Protein AF-A6IZP6-F1 (afdb_monomer_lite)

Foldseek 3Di:
DAADQDDADWDWDDDDFKIWIDGPPLVRRADPVGPVVVLQVVCCVPPVDDLVVVPDPVLSVQSVVCSVVVCVCSRGDMDGAAFAEDDDPPDPFGWGWKWKQDPSNGTWIWTWYDDPQKIWTATCCDGQWAHHLDTFKMFRNVAWQDQDAPVCQQALVSVVVSQVVSVVVVVVVVVVVPDDDPDDDDDDDDDDDDDDDDDDDDDDDDDDPPPPPPPPFFHFDDHHPQQDEPDPPDDRTFRTKTKMWGWGGPGNNHPIDTAIWMWTHRDNFKIKIQGSVVSYIMIIGHDPDDDPPRHAPDNVSNVVSSVVRNVVSD

pLDDT: mean 87.9, std 20.25, range [27.53, 98.88]

Sequence (314 aa):
MYGPKGPTMAYPIVKRDEFSTKCNQTDHHRMSGGRQEEFRTWLREEWGRTLEDIFHEHMQELILMKFIYTSQYDNCLTYRRIYLPPSHPDDLIKPGLFKGTYGSHGLEIVMLSFHGSRARGTKITGDPNIPAGQQTVEIDLQRRIQLPDVENLRNFNELSRIVLEVREQVRQEQEAGEGPAPHREPAVKDPEGPPAKASKEAGPGAEAAEQSSTSGQGQPFVLPAGVSSRNEDYPRTCRLCFYGTGLIAGHGFTSPERTPGVFVLFDEDRFGFLWLELKSFSLYSRVQATFQNADAPSPQAFDEMLRNIQSLTS

InterPro domains:
  IPR045048 F-box only protein 31/39 [PTHR10706] (3-313)

Organism: Rattus norvegicus (NCBI:txid10116)

Structure (mmCIF, N/CA/C/O backbone):
data_AF-A6IZP6-F1
#
_entry.id   AF-A6IZP6-F1
#
loop_
_atom_site.group_PDB
_atom_site.id
_atom_site.type_symbol
_atom_site.label_atom_id
_atom_site.label_alt_id
_atom_site.label_comp_id
_atom_site.label_asym_id
_atom_site.label_entity_id
_atom_site.label_seq_id
_atom_site.pdbx_PDB_ins_code
_atom_site.Cartn_x
_atom_site.Cartn_y
_atom_site.Cartn_z
_atom_site.occupancy
_atom_site.B_iso_or_equiv
_atom_site.auth_seq_id
_atom_site.auth_comp_id
_atom_site.auth_asym_id
_atom_site.auth_atom_id
_atom_site.pdbx_PDB_model_num
ATOM 1 N N . MET A 1 1 ? 15.786 -9.509 -21.932 1.00 88.75 1 MET A N 1
ATOM 2 C CA . MET A 1 1 ? 14.421 -10.042 -21.707 1.00 88.75 1 MET A CA 1
ATOM 3 C C . MET A 1 1 ? 13.358 -8.955 -21.731 1.00 88.75 1 MET A C 1
ATOM 5 O O . MET A 1 1 ? 12.210 -9.292 -21.963 1.00 88.75 1 MET A O 1
ATOM 9 N N . TYR A 1 2 ? 13.702 -7.689 -21.474 1.00 90.62 2 TYR A N 1
ATOM 10 C CA . TYR A 1 2 ? 12.757 -6.583 -21.603 1.00 90.62 2 TYR A CA 1
ATOM 11 C C . TYR A 1 2 ? 12.471 -6.267 -23.081 1.00 90.62 2 TYR A C 1
ATOM 13 O O . TYR A 1 2 ? 13.390 -6.311 -23.901 1.00 90.62 2 TYR A O 1
ATOM 21 N N . GLY A 1 3 ? 11.218 -5.936 -23.399 1.00 89.31 3 GLY A N 1
ATOM 22 C CA . GLY A 1 3 ? 10.769 -5.628 -24.758 1.00 89.31 3 GLY A CA 1
ATOM 23 C C . GLY A 1 3 ? 10.352 -6.845 -25.601 1.00 89.31 3 GLY A C 1
ATOM 24 O O . GLY A 1 3 ? 10.588 -7.992 -25.221 1.00 89.31 3 GLY A O 1
ATOM 25 N N . PRO A 1 4 ? 9.735 -6.608 -26.773 1.00 91.19 4 PRO A N 1
ATOM 26 C CA . PRO A 1 4 ? 9.119 -7.662 -27.586 1.00 91.19 4 PRO A CA 1
ATOM 27 C C . PRO A 1 4 ? 10.104 -8.445 -28.470 1.00 91.19 4 PRO A C 1
ATOM 29 O O . PRO A 1 4 ? 9.735 -9.465 -29.044 1.00 91.19 4 PRO A O 1
ATOM 32 N N . LYS A 1 5 ? 11.352 -7.983 -28.620 1.00 93.31 5 LYS A N 1
ATOM 33 C CA . LYS A 1 5 ? 12.330 -8.523 -29.588 1.00 93.31 5 LYS A CA 1
ATOM 34 C C . LYS A 1 5 ? 13.281 -9.569 -28.988 1.00 93.31 5 LYS A C 1
ATOM 36 O O . LYS A 1 5 ? 14.403 -9.738 -29.462 1.00 93.31 5 LYS A O 1
ATOM 41 N N . GLY A 1 6 ? 12.839 -10.273 -27.948 1.00 89.69 6 GLY A N 1
ATOM 42 C CA . GLY A 1 6 ? 13.576 -11.385 -27.348 1.00 89.69 6 GLY A CA 1
ATOM 43 C C . GLY A 1 6 ? 14.781 -10.984 -26.476 1.00 89.69 6 GLY A C 1
ATOM 44 O O . GLY A 1 6 ? 14.911 -9.832 -26.055 1.00 89.69 6 GLY A O 1
ATOM 45 N N . PRO A 1 7 ? 15.647 -11.950 -26.118 1.00 90.81 7 PRO A N 1
ATOM 46 C CA . PRO A 1 7 ? 16.800 -11.720 -25.246 1.00 90.81 7 PRO A CA 1
ATOM 47 C C . PRO A 1 7 ? 17.864 -10.799 -25.870 1.00 90.81 7 PRO A C 1
ATOM 49 O O . PRO A 1 7 ? 18.133 -10.873 -27.064 1.00 90.81 7 PRO A O 1
ATOM 52 N N . THR A 1 8 ? 18.517 -9.986 -25.034 1.00 85.81 8 THR A N 1
ATOM 53 C CA . THR A 1 8 ? 19.610 -9.067 -25.404 1.00 85.81 8 THR A CA 1
ATOM 54 C C . THR A 1 8 ? 20.720 -9.093 -24.363 1.00 85.81 8 THR A C 1
ATOM 56 O O . THR A 1 8 ? 20.511 -9.545 -23.232 1.00 85.81 8 THR A O 1
ATOM 59 N N . MET A 1 9 ? 21.902 -8.599 -24.739 1.00 81.81 9 MET A N 1
ATOM 60 C CA . MET A 1 9 ? 23.040 -8.497 -23.828 1.00 81.81 9 MET A CA 1
ATOM 61 C C . MET A 1 9 ? 22.775 -7.459 -22.731 1.00 81.81 9 MET A C 1
ATOM 63 O O . MET A 1 9 ? 22.414 -6.314 -23.011 1.00 81.81 9 MET A O 1
ATOM 67 N N . ALA A 1 10 ? 23.013 -7.852 -21.480 1.00 80.94 10 ALA A N 1
ATOM 68 C CA . ALA A 1 10 ? 22.905 -6.983 -20.316 1.00 80.94 10 ALA A CA 1
ATOM 69 C C . ALA A 1 10 ? 24.102 -7.173 -19.379 1.00 80.94 10 ALA A C 1
ATOM 71 O O . ALA A 1 10 ? 24.667 -8.263 -19.290 1.00 80.94 10 ALA A O 1
ATOM 72 N N . TYR A 1 11 ? 24.469 -6.108 -18.667 1.00 81.00 11 TYR A N 1
ATOM 73 C CA . TYR A 1 11 ? 25.616 -6.099 -17.758 1.00 81.00 11 TYR A CA 1
ATOM 74 C C . TYR A 1 11 ? 25.147 -5.850 -16.322 1.00 81.00 11 TYR A C 1
ATOM 76 O O . TYR A 1 11 ? 24.539 -4.803 -16.071 1.00 81.00 11 TYR A O 1
ATOM 84 N N . PRO A 1 12 ? 25.410 -6.776 -15.382 1.00 84.62 12 PRO A N 1
ATOM 85 C CA . PRO A 1 12 ? 25.158 -6.539 -13.973 1.00 84.62 12 PRO A CA 1
ATOM 86 C C . PRO A 1 12 ? 26.354 -5.844 -13.307 1.00 84.62 12 PRO A C 1
ATOM 88 O O . PRO A 1 12 ? 27.506 -6.212 -13.532 1.00 84.62 12 PRO A O 1
ATOM 91 N N . ILE A 1 13 ? 26.079 -4.874 -12.437 1.00 85.00 13 ILE A N 1
ATOM 92 C CA . ILE A 1 13 ? 27.057 -4.323 -11.486 1.00 85.00 13 ILE A CA 1
ATOM 93 C C . ILE A 1 13 ? 26.583 -4.727 -10.095 1.00 85.00 13 ILE A C 1
ATOM 95 O O . ILE A 1 13 ? 25.473 -4.368 -9.719 1.00 85.00 13 ILE A O 1
ATOM 99 N N . VAL A 1 14 ? 27.385 -5.487 -9.346 1.00 88.56 14 VAL A N 1
ATOM 100 C CA . VAL A 1 14 ? 26.941 -6.135 -8.100 1.00 88.56 14 VAL A CA 1
ATOM 101 C C . VAL A 1 14 ? 27.694 -5.591 -6.888 1.00 88.56 14 VAL A C 1
ATOM 103 O O . VAL A 1 14 ? 28.922 -5.525 -6.879 1.00 88.56 14 VAL A O 1
ATOM 106 N N . LYS A 1 15 ? 26.939 -5.245 -5.846 1.00 88.88 15 LYS A N 1
ATOM 107 C CA . LYS A 1 15 ? 27.383 -4.983 -4.472 1.00 88.88 15 LYS A CA 1
ATOM 108 C C . LYS A 1 15 ? 26.618 -5.923 -3.526 1.00 88.88 15 LYS A C 1
ATOM 110 O O . LYS A 1 15 ? 25.743 -6.670 -3.956 1.00 88.88 15 LYS A O 1
ATOM 115 N N . ARG A 1 16 ? 26.933 -5.901 -2.225 1.00 86.69 16 ARG A N 1
ATOM 116 C CA . ARG A 1 16 ? 26.330 -6.814 -1.231 1.00 86.69 16 ARG A CA 1
ATOM 117 C C . ARG A 1 16 ? 24.794 -6.756 -1.205 1.00 86.69 16 ARG A C 1
ATOM 119 O O . ARG A 1 16 ? 24.147 -7.795 -1.309 1.00 86.69 16 ARG A O 1
ATOM 126 N N . ASP A 1 17 ? 24.229 -5.557 -1.096 1.00 91.81 17 ASP A N 1
ATOM 127 C CA . ASP A 1 17 ? 22.782 -5.329 -0.926 1.00 91.81 17 ASP A CA 1
ATOM 128 C C . ASP A 1 17 ? 22.181 -4.467 -2.046 1.00 91.81 17 ASP A C 1
ATOM 130 O O . ASP A 1 17 ? 21.091 -3.912 -1.919 1.00 91.81 17 ASP A O 1
ATOM 134 N N . GLU A 1 18 ? 22.904 -4.348 -3.157 1.00 95.62 18 GLU A N 1
ATOM 135 C CA . GLU A 1 18 ? 22.529 -3.535 -4.307 1.00 95.62 18 GLU A CA 1
ATOM 136 C C . GLU A 1 18 ? 23.089 -4.168 -5.579 1.00 95.62 18 GLU A C 1
ATOM 138 O O . GLU A 1 18 ? 24.239 -4.605 -5.601 1.00 95.62 18 GLU A O 1
ATOM 143 N N . PHE A 1 19 ? 22.309 -4.186 -6.653 1.00 95.50 19 PHE A N 1
ATOM 144 C CA . PHE A 1 19 ? 22.843 -4.469 -7.980 1.00 95.50 19 PHE A CA 1
ATOM 145 C C . PHE A 1 19 ? 22.151 -3.615 -9.035 1.00 95.50 19 PHE A C 1
ATOM 147 O O . PHE A 1 19 ? 20.988 -3.253 -8.883 1.00 95.50 19 PHE A O 1
ATOM 154 N N . SER A 1 20 ? 22.853 -3.311 -10.120 1.00 94.69 20 SER A N 1
ATOM 155 C CA . SER A 1 20 ? 22.302 -2.562 -11.247 1.00 94.69 20 SER A CA 1
ATOM 156 C C . SER A 1 20 ? 22.309 -3.398 -12.513 1.00 94.69 20 SER A C 1
ATOM 158 O O . SER A 1 20 ? 23.172 -4.252 -12.703 1.00 94.69 20 SER A O 1
ATOM 160 N N . THR A 1 21 ? 21.362 -3.118 -13.396 1.00 94.00 21 THR A N 1
ATOM 161 C CA . THR A 1 21 ? 21.246 -3.698 -14.733 1.00 94.00 21 THR A CA 1
ATOM 162 C C . THR A 1 21 ? 21.410 -2.599 -15.770 1.00 94.00 21 THR A C 1
ATOM 164 O O . THR A 1 21 ? 20.974 -1.469 -15.556 1.00 94.00 21 THR A O 1
ATOM 167 N N . LYS A 1 22 ? 22.053 -2.919 -16.893 1.00 92.56 22 LYS A N 1
ATOM 168 C CA . LYS A 1 22 ? 22.164 -2.020 -18.044 1.00 92.56 22 LYS A CA 1
ATOM 169 C C . LYS A 1 22 ? 21.965 -2.796 -19.339 1.00 92.56 22 LYS A C 1
ATOM 171 O O . LYS A 1 22 ? 22.635 -3.810 -19.545 1.00 92.56 22 LYS A O 1
ATOM 176 N N . CYS A 1 23 ? 21.083 -2.299 -20.202 1.00 90.81 23 CYS A N 1
ATOM 177 C CA . CYS A 1 23 ? 20.900 -2.779 -21.569 1.00 90.81 23 CYS A CA 1
ATOM 178 C C . CYS A 1 23 ? 21.553 -1.789 -22.540 1.00 90.81 23 CYS A C 1
ATOM 180 O O . CYS A 1 23 ? 21.274 -0.595 -22.482 1.00 90.81 23 CYS A O 1
ATOM 182 N N . ASN A 1 24 ? 22.410 -2.279 -23.437 1.00 87.56 24 ASN A N 1
ATOM 183 C CA . ASN A 1 24 ? 23.043 -1.443 -24.468 1.00 87.56 24 ASN A CA 1
ATOM 184 C C . ASN A 1 24 ? 22.346 -1.559 -25.840 1.00 87.56 24 ASN A C 1
ATOM 186 O O . ASN A 1 24 ? 22.803 -0.955 -26.803 1.00 87.56 24 ASN A O 1
ATOM 190 N N . GLN A 1 25 ? 21.268 -2.345 -25.933 1.00 91.88 25 GLN A N 1
ATOM 191 C CA . GLN A 1 25 ? 20.503 -2.622 -27.158 1.00 91.88 25 GLN A CA 1
ATOM 192 C C . GLN A 1 25 ? 19.032 -2.240 -26.945 1.00 91.88 25 GLN A C 1
ATOM 194 O O . GLN A 1 25 ? 18.131 -3.079 -26.959 1.00 91.88 25 GLN A O 1
ATOM 199 N N . THR A 1 26 ? 18.785 -0.966 -26.642 1.00 92.12 26 THR A N 1
ATOM 200 C CA . THR A 1 26 ? 17.450 -0.455 -26.284 1.00 92.12 26 THR A CA 1
ATOM 201 C C . THR A 1 26 ? 16.483 -0.376 -27.467 1.00 92.12 26 THR A C 1
ATOM 203 O O . THR A 1 26 ? 15.268 -0.271 -27.293 1.00 92.12 26 THR A O 1
ATOM 206 N N . ASP A 1 27 ? 16.989 -0.514 -28.690 1.00 92.75 27 ASP A N 1
ATOM 207 C CA . ASP A 1 27 ? 16.202 -0.718 -29.903 1.00 92.75 27 ASP A CA 1
ATOM 208 C C . ASP A 1 27 ? 15.334 -1.988 -29.825 1.00 92.75 27 ASP A C 1
ATOM 210 O O . ASP A 1 27 ? 14.240 -2.031 -30.406 1.00 92.75 27 ASP A O 1
ATOM 214 N N . HIS A 1 28 ? 15.752 -2.986 -29.035 1.00 93.62 28 HIS A N 1
ATOM 215 C CA . HIS A 1 28 ? 14.951 -4.177 -28.746 1.00 93.62 28 HIS A CA 1
ATOM 216 C C . HIS A 1 28 ? 13.714 -3.892 -27.886 1.00 93.62 28 HIS A C 1
ATOM 218 O O . HIS A 1 28 ? 12.758 -4.668 -27.906 1.00 93.62 28 HIS A O 1
ATOM 224 N N . HIS A 1 29 ? 13.708 -2.777 -27.156 1.00 94.38 29 HIS A N 1
ATOM 225 C CA . HIS A 1 29 ? 12.584 -2.380 -26.313 1.00 94.38 29 HIS A CA 1
ATOM 226 C C . HIS A 1 29 ? 11.474 -1.695 -27.121 1.00 94.38 29 HIS A C 1
ATOM 228 O O . HIS A 1 29 ? 10.332 -1.630 -26.677 1.00 94.38 29 HIS A O 1
ATOM 234 N N . ARG A 1 30 ? 11.806 -1.191 -28.316 1.00 95.94 30 ARG A N 1
ATOM 235 C CA . ARG A 1 30 ? 10.902 -0.394 -29.149 1.00 95.94 30 ARG A CA 1
ATOM 236 C C . ARG A 1 30 ? 9.924 -1.263 -29.934 1.00 95.94 30 ARG A C 1
ATOM 238 O O . ARG A 1 30 ? 10.321 -2.273 -30.526 1.00 95.94 30 ARG A O 1
ATOM 245 N N . MET A 1 31 ? 8.677 -0.806 -30.016 1.00 96.12 31 MET A N 1
ATOM 246 C CA . MET A 1 31 ? 7.628 -1.405 -30.852 1.00 96.12 31 MET A CA 1
ATOM 247 C C . MET A 1 31 ? 7.522 -0.700 -32.212 1.00 96.12 31 MET A C 1
ATOM 249 O O . MET A 1 31 ? 7.926 0.455 -32.357 1.00 96.12 31 MET A O 1
ATOM 253 N N . SER A 1 32 ? 6.990 -1.385 -33.229 1.00 95.56 32 SER A N 1
ATOM 254 C CA . SER A 1 32 ? 6.895 -0.849 -34.598 1.00 95.56 32 SER A CA 1
ATOM 255 C C . SER A 1 32 ? 5.948 0.347 -34.724 1.00 95.56 32 SER A C 1
ATOM 257 O O . SER A 1 32 ? 6.211 1.252 -35.508 1.00 95.56 32 SER A O 1
ATOM 259 N N . GLY A 1 33 ? 4.882 0.392 -33.926 1.00 95.75 33 GLY A N 1
ATOM 260 C CA . GLY A 1 33 ? 3.963 1.523 -33.783 1.00 95.75 33 GLY A CA 1
ATOM 261 C C . GLY A 1 33 ? 4.472 2.609 -32.828 1.00 95.75 33 GLY A C 1
ATOM 262 O O . GLY A 1 33 ? 3.717 3.503 -32.439 1.00 95.75 33 GLY A O 1
ATOM 263 N N . GLY A 1 34 ? 5.746 2.535 -32.433 1.00 95.94 34 GLY A N 1
ATOM 264 C CA . GLY A 1 34 ? 6.423 3.517 -31.597 1.00 95.94 34 GLY A CA 1
ATOM 265 C C . GLY A 1 34 ? 5.832 3.648 -30.192 1.00 95.94 34 GLY A C 1
ATOM 266 O O . GLY A 1 34 ? 5.147 2.764 -29.677 1.00 95.94 34 GLY A O 1
ATOM 267 N N . ARG A 1 35 ? 6.075 4.806 -29.567 1.00 95.62 35 ARG A N 1
ATOM 268 C CA . ARG A 1 35 ? 5.704 5.084 -28.167 1.00 95.62 35 ARG A CA 1
ATOM 269 C C . ARG A 1 35 ? 4.208 4.959 -27.876 1.00 95.62 35 ARG A C 1
ATOM 271 O O . ARG A 1 35 ? 3.840 4.639 -26.751 1.00 95.62 35 ARG A O 1
ATOM 278 N N . GLN A 1 36 ? 3.349 5.205 -28.865 1.00 96.25 36 GLN A N 1
ATOM 279 C CA . GLN A 1 36 ? 1.906 5.048 -28.689 1.00 96.25 36 GLN A CA 1
ATOM 280 C C . GLN A 1 36 ? 1.506 3.576 -28.549 1.00 96.25 36 GLN A C 1
ATOM 282 O O . GLN A 1 36 ? 0.648 3.251 -27.733 1.00 96.25 36 GLN A O 1
ATOM 287 N N . GLU A 1 37 ? 2.111 2.682 -29.334 1.00 96.75 37 GLU A N 1
ATOM 288 C CA . GLU A 1 37 ? 1.879 1.241 -29.204 1.00 96.75 37 GLU A CA 1
ATOM 289 C C . GLU A 1 37 ? 2.455 0.702 -27.890 1.00 96.75 37 GLU A C 1
ATOM 291 O O . GLU A 1 37 ? 1.780 -0.066 -27.203 1.00 96.75 37 GLU A O 1
ATOM 296 N N . GLU A 1 38 ? 3.642 1.174 -27.491 1.00 97.06 38 GLU A N 1
ATOM 297 C CA . GLU A 1 38 ? 4.245 0.853 -26.190 1.00 97.06 38 GLU A CA 1
ATOM 298 C C . GLU A 1 38 ? 3.310 1.234 -25.033 1.00 97.06 38 GLU A C 1
ATOM 300 O O . GLU A 1 38 ? 3.053 0.414 -24.154 1.00 97.06 38 GLU A O 1
ATOM 305 N N . PHE A 1 39 ? 2.740 2.445 -25.062 1.00 97.06 39 PHE A N 1
ATOM 306 C CA . PHE A 1 39 ? 1.792 2.895 -24.043 1.00 97.06 39 PHE A CA 1
ATOM 307 C C . PHE A 1 39 ? 0.525 2.037 -24.003 1.00 97.06 39 PHE A C 1
ATOM 309 O O . PHE A 1 39 ? 0.126 1.593 -22.932 1.00 97.06 39 PHE A O 1
ATOM 316 N N . ARG A 1 40 ? -0.104 1.766 -25.156 1.00 96.31 40 ARG A N 1
ATOM 317 C CA . ARG A 1 40 ? -1.330 0.948 -25.213 1.00 96.31 40 ARG A CA 1
ATOM 318 C C . ARG A 1 40 ? -1.092 -0.483 -24.731 1.00 96.31 40 ARG A C 1
ATOM 320 O O . ARG A 1 40 ? -1.973 -1.064 -24.102 1.00 96.31 40 ARG A O 1
ATOM 327 N N . THR A 1 41 ? 0.076 -1.047 -25.031 1.00 96.00 41 THR A N 1
ATOM 328 C CA . THR A 1 41 ? 0.463 -2.392 -24.585 1.00 96.00 41 THR A CA 1
ATOM 329 C C . THR A 1 41 ? 0.668 -2.416 -23.074 1.00 96.00 41 THR A C 1
ATOM 331 O O . THR A 1 41 ? 0.015 -3.200 -22.392 1.00 96.00 41 THR A O 1
ATOM 334 N N . TRP A 1 42 ? 1.467 -1.485 -22.545 1.00 96.31 42 TRP A N 1
ATOM 335 C CA . TRP A 1 42 ? 1.682 -1.328 -21.105 1.00 96.31 42 TRP A CA 1
ATOM 336 C C . TRP A 1 42 ? 0.369 -1.087 -20.343 1.00 96.31 42 TRP A C 1
ATOM 338 O O . TRP A 1 42 ? 0.121 -1.710 -19.316 1.00 96.31 42 TRP A O 1
ATOM 348 N N . LEU A 1 43 ? -0.521 -0.239 -20.871 1.00 95.38 43 LEU A N 1
ATOM 349 C CA . LEU A 1 43 ? -1.815 0.053 -20.251 1.00 95.38 43 LEU A CA 1
ATOM 350 C C . LEU A 1 43 ? -2.701 -1.198 -20.175 1.00 95.38 43 LEU A C 1
ATOM 352 O O . LEU A 1 43 ? -3.365 -1.431 -19.167 1.00 95.38 43 LEU A O 1
ATOM 356 N N . ARG A 1 44 ? -2.686 -2.035 -21.217 1.00 94.12 44 ARG A N 1
ATOM 357 C CA . ARG A 1 44 ? -3.412 -3.308 -21.222 1.00 94.12 44 ARG A CA 1
ATOM 358 C C . ARG A 1 44 ? -2.869 -4.272 -20.168 1.00 94.12 44 ARG A C 1
ATOM 360 O O . ARG A 1 44 ? -3.668 -4.934 -19.516 1.00 94.12 44 ARG A O 1
ATOM 367 N N . GLU A 1 45 ? -1.553 -4.354 -20.013 1.00 91.62 45 GLU A N 1
ATOM 368 C CA . GLU A 1 45 ? -0.906 -5.235 -19.033 1.00 91.62 45 GLU A CA 1
ATOM 369 C C . GLU A 1 45 ? -1.176 -4.786 -17.591 1.00 91.62 45 GLU A C 1
ATOM 371 O O . GLU A 1 45 ? -1.558 -5.602 -16.756 1.00 91.62 45 GLU A O 1
ATOM 376 N N . GLU A 1 46 ? -1.044 -3.488 -17.311 1.00 91.88 46 GLU A N 1
ATOM 377 C CA . GLU A 1 46 ? -1.173 -2.943 -15.955 1.00 91.88 46 GLU A CA 1
ATOM 378 C C . GLU A 1 46 ? -2.631 -2.737 -15.517 1.00 91.88 46 GLU A C 1
ATOM 380 O O . GLU A 1 46 ? -2.949 -2.877 -14.335 1.00 91.88 46 GLU A O 1
ATOM 385 N N . TRP A 1 47 ? -3.528 -2.390 -16.448 1.00 90.56 47 TRP A N 1
ATOM 386 C CA . TRP A 1 47 ? -4.899 -1.965 -16.129 1.00 90.56 47 TRP A CA 1
ATOM 387 C C . TRP A 1 47 ? -6.000 -2.785 -16.801 1.00 90.56 47 TRP A C 1
ATOM 389 O O . TRP A 1 47 ? -7.152 -2.713 -16.362 1.00 90.56 47 TRP A O 1
ATOM 399 N N . GLY A 1 48 ? -5.690 -3.533 -17.864 1.00 91.88 48 GLY A N 1
ATOM 400 C CA . GLY A 1 48 ? -6.679 -4.314 -18.615 1.00 91.88 48 GLY A CA 1
ATOM 401 C C . GLY A 1 48 ? -7.781 -3.481 -19.283 1.00 91.88 48 GLY A C 1
ATOM 402 O O . GLY A 1 48 ? -8.821 -4.032 -19.633 1.00 91.88 48 GLY A O 1
ATOM 403 N N . ARG A 1 49 ? -7.585 -2.164 -19.430 1.00 90.38 49 ARG A N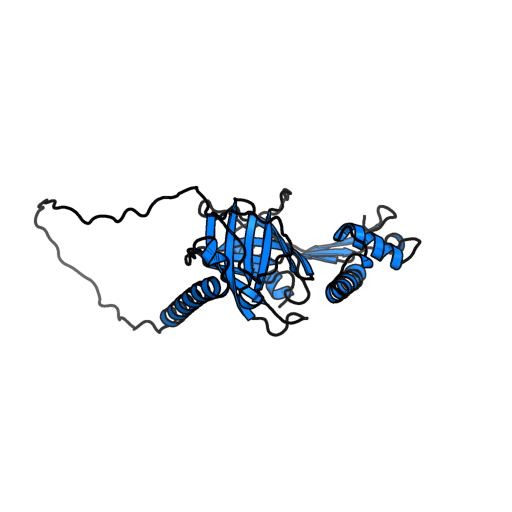 1
ATOM 404 C CA . ARG A 1 49 ? -8.564 -1.189 -19.946 1.00 90.38 49 ARG A CA 1
ATOM 405 C C . ARG A 1 49 ? -7.912 -0.228 -20.932 1.00 90.38 49 ARG A C 1
ATOM 407 O O . ARG A 1 49 ? -6.689 -0.082 -20.918 1.00 90.38 49 ARG A O 1
ATOM 414 N N . THR A 1 50 ? -8.704 0.428 -21.780 1.00 91.62 50 THR A N 1
ATOM 415 C CA . THR A 1 50 ? -8.196 1.569 -22.557 1.00 91.62 50 THR A CA 1
ATOM 416 C C . THR A 1 50 ? -8.187 2.837 -21.701 1.00 91.62 50 THR A C 1
ATOM 418 O O . THR A 1 50 ? -8.721 2.846 -20.593 1.00 91.62 50 THR A O 1
ATOM 421 N N . LEU A 1 51 ? -7.548 3.909 -22.180 1.00 89.31 51 LEU A N 1
ATOM 422 C CA . LEU A 1 51 ? -7.488 5.163 -21.423 1.00 89.31 51 LEU A CA 1
ATOM 423 C C . LEU A 1 51 ? -8.869 5.834 -21.374 1.00 89.31 51 LEU A C 1
ATOM 425 O O . LEU A 1 51 ? -9.234 6.423 -20.363 1.00 89.31 51 LEU A O 1
ATOM 429 N N . GLU A 1 52 ? -9.648 5.682 -22.444 1.00 89.19 52 GLU A N 1
ATOM 430 C CA . GLU A 1 52 ? -11.008 6.202 -22.586 1.00 89.19 52 GLU A CA 1
ATOM 431 C C . GLU A 1 52 ? -11.993 5.534 -21.611 1.00 89.19 52 GLU A C 1
ATOM 433 O O . GLU A 1 52 ? -12.914 6.188 -21.128 1.00 89.19 52 GLU A O 1
ATOM 438 N N . ASP A 1 53 ? -11.764 4.263 -21.259 1.00 90.19 53 ASP A N 1
ATOM 439 C CA . ASP A 1 53 ? -12.565 3.521 -20.271 1.00 90.19 53 ASP A CA 1
ATOM 440 C C . ASP A 1 53 ? -12.294 3.967 -18.817 1.00 90.19 53 ASP A C 1
ATOM 442 O O . ASP A 1 53 ? -12.976 3.544 -17.874 1.00 90.19 53 ASP A O 1
ATOM 446 N N . ILE A 1 54 ? -11.268 4.794 -18.593 1.00 87.75 54 ILE A N 1
ATOM 447 C CA . ILE A 1 54 ? -10.884 5.295 -17.272 1.00 87.75 54 ILE A CA 1
ATOM 448 C C . ILE A 1 54 ? -11.565 6.645 -17.053 1.00 87.75 54 ILE A C 1
ATOM 450 O O . ILE A 1 54 ? -11.051 7.690 -17.430 1.00 87.75 54 ILE A O 1
ATOM 454 N N . PHE A 1 55 ? -12.725 6.630 -16.398 1.00 80.62 55 PHE A N 1
ATOM 455 C CA . PHE A 1 55 ? -13.612 7.796 -16.263 1.00 80.62 55 PHE A CA 1
ATOM 456 C C . PHE A 1 55 ? -13.019 9.045 -15.584 1.00 80.62 55 PHE A C 1
ATOM 458 O O . PHE A 1 55 ? -13.576 10.130 -15.729 1.00 80.62 55 PHE A O 1
ATOM 465 N N . HIS A 1 56 ? -11.938 8.924 -14.809 1.00 86.75 56 HIS A N 1
ATOM 466 C CA . HIS A 1 56 ? -11.373 10.051 -14.061 1.00 86.75 56 HIS A CA 1
ATOM 467 C C . HIS A 1 56 ? -10.129 10.615 -14.750 1.00 86.75 56 HIS A C 1
ATOM 469 O O . HIS A 1 56 ? -9.091 9.957 -14.765 1.00 86.75 56 HIS A O 1
ATOM 475 N N . GLU A 1 57 ? -10.201 11.860 -15.223 1.00 90.38 57 GLU A N 1
ATOM 476 C CA . GLU A 1 57 ? -9.091 12.560 -15.893 1.00 90.38 57 GLU A CA 1
ATOM 477 C C . GLU A 1 57 ? -7.809 12.567 -15.050 1.00 90.38 57 GLU A C 1
ATOM 479 O O . GLU A 1 57 ? -6.759 12.139 -15.516 1.00 90.38 57 GLU A O 1
ATOM 484 N N . HIS A 1 58 ? -7.910 12.894 -13.759 1.00 90.75 58 HIS A N 1
ATOM 485 C CA . HIS A 1 58 ? -6.758 12.863 -12.854 1.00 90.75 58 HIS A CA 1
ATOM 486 C C . HIS A 1 58 ? -6.069 11.482 -12.788 1.00 90.75 58 HIS A C 1
ATOM 488 O O . HIS A 1 58 ? -4.850 11.374 -12.678 1.00 90.75 58 HIS A O 1
ATOM 494 N N . MET A 1 59 ? -6.838 10.395 -12.884 1.00 92.75 59 MET A N 1
ATOM 495 C CA . MET A 1 59 ? -6.283 9.041 -12.927 1.00 92.75 59 MET A CA 1
ATOM 496 C C . MET A 1 59 ? -5.565 8.778 -14.256 1.00 92.75 59 MET A C 1
ATOM 498 O O . MET A 1 59 ? -4.498 8.169 -14.256 1.00 92.75 59 MET A O 1
ATOM 502 N N . GLN A 1 60 ? -6.103 9.274 -15.374 1.00 93.62 60 GLN A N 1
ATOM 503 C CA . GLN A 1 60 ? -5.438 9.201 -16.677 1.00 93.62 60 GLN A CA 1
ATOM 504 C C . GLN A 1 60 ? -4.091 9.943 -16.662 1.00 93.62 60 GLN A C 1
ATOM 506 O O . GLN A 1 60 ? -3.092 9.402 -17.137 1.00 93.62 60 GLN A O 1
ATOM 511 N N . GLU A 1 61 ? -4.035 11.135 -16.060 1.00 94.81 61 GLU A N 1
ATOM 512 C CA . GLU A 1 61 ? -2.799 11.916 -15.903 1.00 94.81 61 GLU A CA 1
ATOM 513 C C . GLU A 1 61 ? -1.738 11.156 -15.098 1.00 94.81 61 GLU A C 1
ATOM 515 O O . GLU A 1 61 ? -0.587 11.046 -15.528 1.00 94.81 61 GLU A O 1
ATOM 520 N N . LEU A 1 62 ? -2.124 10.571 -13.958 1.00 95.25 62 LEU A N 1
ATOM 521 C CA . LEU A 1 62 ? -1.222 9.776 -13.119 1.00 95.25 62 LEU A CA 1
ATOM 522 C C . LEU A 1 62 ? -0.692 8.539 -13.853 1.00 95.25 62 LEU A C 1
ATOM 524 O O . LEU A 1 62 ? 0.492 8.213 -13.748 1.00 95.25 62 LEU A O 1
ATOM 528 N N . ILE A 1 63 ? -1.548 7.864 -14.621 1.00 95.88 63 ILE A N 1
ATOM 529 C CA . ILE A 1 63 ? -1.182 6.703 -15.439 1.00 95.88 63 ILE A CA 1
ATOM 530 C C . ILE A 1 63 ? -0.172 7.099 -16.520 1.00 95.88 63 ILE A C 1
ATOM 532 O O . ILE A 1 63 ? 0.860 6.438 -16.669 1.00 95.88 63 ILE A O 1
ATOM 536 N N . LEU A 1 64 ? -0.434 8.190 -17.245 1.00 96.19 64 LEU A N 1
ATOM 537 C CA . LEU A 1 64 ? 0.473 8.716 -18.265 1.00 96.19 64 LEU A CA 1
ATOM 538 C C . LEU A 1 64 ? 1.823 9.107 -17.660 1.00 96.19 64 LEU A C 1
ATOM 540 O O . LEU A 1 64 ? 2.870 8.724 -18.187 1.00 96.19 64 LEU A O 1
ATOM 544 N N . MET A 1 65 ? 1.811 9.811 -16.528 1.00 96.00 65 MET A N 1
ATOM 545 C CA . MET A 1 65 ? 3.025 10.191 -15.812 1.00 96.00 65 MET A CA 1
ATOM 546 C C . MET A 1 65 ? 3.822 8.960 -15.368 1.00 96.00 65 MET A C 1
ATOM 548 O O . MET A 1 65 ? 5.028 8.901 -15.616 1.00 96.00 65 MET A O 1
ATOM 552 N N . LYS A 1 66 ? 3.161 7.951 -14.779 1.00 97.12 66 LYS A N 1
ATOM 553 C CA . LYS A 1 66 ? 3.798 6.690 -14.368 1.00 97.12 66 LYS A CA 1
ATOM 554 C C . LYS A 1 66 ? 4.458 6.005 -15.561 1.00 97.12 66 LYS A C 1
ATOM 556 O O . LYS A 1 66 ? 5.630 5.639 -15.468 1.00 97.12 66 LYS A O 1
ATOM 561 N N . PHE A 1 67 ? 3.756 5.878 -16.689 1.00 97.06 67 PHE A N 1
ATOM 562 C CA . PHE A 1 67 ? 4.313 5.286 -17.906 1.00 97.06 67 PHE A CA 1
ATOM 563 C C . PHE A 1 67 ? 5.542 6.052 -18.399 1.00 97.06 67 PHE A C 1
ATOM 565 O O . PHE A 1 67 ? 6.597 5.454 -18.616 1.00 97.06 67 PHE A O 1
ATOM 572 N N . ILE A 1 68 ? 5.435 7.374 -18.561 1.00 97.19 68 ILE A N 1
ATOM 573 C CA . ILE A 1 68 ? 6.532 8.200 -19.076 1.00 97.19 68 ILE A CA 1
ATOM 574 C C . ILE A 1 68 ? 7.752 8.083 -18.166 1.00 97.19 68 ILE A C 1
ATOM 576 O O . ILE A 1 68 ? 8.832 7.794 -18.676 1.00 97.19 68 ILE A O 1
ATOM 580 N N . TYR A 1 69 ? 7.571 8.242 -16.852 1.00 96.81 69 TYR A N 1
ATOM 581 C CA . TYR A 1 69 ? 8.649 8.210 -15.866 1.00 96.81 69 TYR A CA 1
ATOM 582 C C . TYR A 1 69 ? 9.343 6.845 -15.811 1.00 96.81 69 TYR A C 1
ATOM 584 O O . TYR A 1 69 ? 10.556 6.752 -15.985 1.00 96.81 69 TYR A O 1
ATOM 592 N N . THR A 1 70 ? 8.579 5.764 -15.634 1.00 95.81 70 THR A N 1
ATOM 593 C CA . THR A 1 70 ? 9.141 4.407 -15.512 1.00 95.81 70 THR A CA 1
ATOM 594 C C . THR A 1 70 ? 9.821 3.937 -16.795 1.00 95.81 70 THR A C 1
ATOM 596 O O . THR A 1 70 ? 10.886 3.324 -16.744 1.00 95.81 70 THR A O 1
ATOM 599 N N . SER A 1 71 ? 9.269 4.284 -17.959 1.00 94.81 71 SER A N 1
ATOM 600 C CA . SER A 1 71 ? 9.879 3.929 -19.243 1.00 94.81 71 SER A CA 1
ATOM 601 C C . SER A 1 71 ? 11.146 4.725 -19.577 1.00 94.81 71 SER A C 1
ATOM 603 O O . SER A 1 71 ? 11.895 4.279 -20.445 1.00 94.81 71 SER A O 1
ATOM 605 N N . GLN A 1 72 ? 11.444 5.839 -18.885 1.00 95.44 72 GLN A N 1
ATOM 606 C CA . GLN A 1 72 ? 12.734 6.535 -19.044 1.00 95.44 72 GLN A CA 1
ATOM 607 C C . GLN A 1 72 ? 13.913 5.694 -18.559 1.00 95.44 72 GLN A C 1
ATOM 609 O O . GLN A 1 72 ? 15.015 5.830 -19.084 1.00 95.44 72 GLN A O 1
ATOM 614 N N . TYR A 1 73 ? 13.697 4.823 -17.568 1.00 94.81 73 TYR A N 1
ATOM 615 C CA . TYR A 1 73 ? 14.757 3.937 -17.095 1.00 94.81 73 TYR A CA 1
ATOM 616 C C . TYR A 1 73 ? 15.141 2.910 -18.150 1.00 94.81 73 TYR A C 1
ATOM 618 O O . TYR A 1 73 ? 16.275 2.450 -18.153 1.00 94.81 73 TYR A O 1
ATOM 626 N N . ASP A 1 74 ? 14.208 2.537 -19.029 1.00 93.69 74 ASP A N 1
ATOM 627 C CA . ASP A 1 74 ? 14.437 1.600 -20.128 1.00 93.69 74 ASP A CA 1
ATOM 628 C C . ASP A 1 74 ? 15.124 0.298 -19.672 1.00 93.69 74 ASP A C 1
ATOM 630 O O . ASP A 1 74 ? 16.068 -0.212 -20.280 1.00 93.69 74 ASP A O 1
ATOM 634 N N . ASN A 1 75 ? 14.676 -0.192 -18.511 1.00 92.62 75 ASN A N 1
ATOM 635 C CA . ASN A 1 75 ? 15.228 -1.335 -17.784 1.00 92.62 75 ASN A CA 1
ATOM 636 C C . ASN A 1 75 ? 16.727 -1.216 -17.407 1.00 92.62 75 ASN A C 1
ATOM 638 O O . ASN A 1 75 ? 17.381 -2.212 -17.101 1.00 92.62 75 ASN A O 1
ATOM 642 N N . CYS A 1 76 ? 17.279 -0.003 -17.387 1.00 94.44 76 CYS A N 1
ATOM 643 C CA . CYS A 1 76 ? 18.544 0.329 -16.740 1.00 94.44 76 CYS A CA 1
ATOM 644 C C . CYS A 1 76 ? 18.270 0.727 -15.284 1.00 94.44 76 CYS A C 1
ATOM 646 O O . CYS A 1 76 ? 18.113 1.903 -14.954 1.00 94.44 76 CYS A O 1
ATOM 648 N N . LEU A 1 77 ? 18.142 -0.281 -14.422 1.00 95.19 77 LEU A N 1
ATOM 649 C CA . LEU A 1 77 ? 17.637 -0.131 -13.057 1.00 95.19 77 LEU A CA 1
ATOM 650 C C . LEU A 1 77 ? 18.692 -0.497 -12.018 1.00 95.19 77 LEU A C 1
ATOM 652 O O . LEU A 1 77 ? 19.469 -1.429 -12.228 1.00 95.19 77 LEU A O 1
ATOM 656 N N . THR A 1 78 ? 18.658 0.192 -10.877 1.00 95.69 78 THR A N 1
ATOM 657 C CA . THR A 1 78 ? 19.377 -0.188 -9.655 1.00 95.69 78 THR A CA 1
ATOM 658 C C . THR A 1 78 ? 18.382 -0.754 -8.654 1.00 95.69 78 THR A C 1
ATOM 660 O O . THR A 1 78 ? 17.414 -0.093 -8.288 1.00 95.69 78 THR A O 1
ATOM 663 N N . TYR A 1 79 ? 18.644 -1.969 -8.199 1.00 96.69 79 TYR A N 1
ATOM 664 C CA . TYR A 1 79 ? 17.848 -2.705 -7.234 1.00 96.69 79 TYR A CA 1
ATOM 665 C C . TYR A 1 79 ? 18.548 -2.694 -5.884 1.00 96.69 79 TYR A C 1
ATOM 667 O O . TYR A 1 79 ? 19.767 -2.852 -5.809 1.00 96.69 79 TYR A O 1
ATOM 675 N N . ARG A 1 80 ? 17.768 -2.560 -4.814 1.00 96.69 80 ARG A N 1
ATOM 676 C CA . ARG A 1 80 ? 18.237 -2.715 -3.436 1.00 96.69 80 ARG A CA 1
ATOM 677 C C . ARG A 1 80 ? 17.580 -3.930 -2.804 1.00 96.69 80 ARG A C 1
ATOM 679 O O . ARG A 1 80 ? 16.449 -4.275 -3.142 1.00 96.69 80 ARG A O 1
ATOM 686 N N . ARG A 1 81 ? 18.299 -4.580 -1.893 1.00 97.69 81 ARG A N 1
ATOM 687 C CA . ARG A 1 81 ? 17.798 -5.746 -1.170 1.00 97.69 81 ARG A CA 1
ATOM 688 C C . A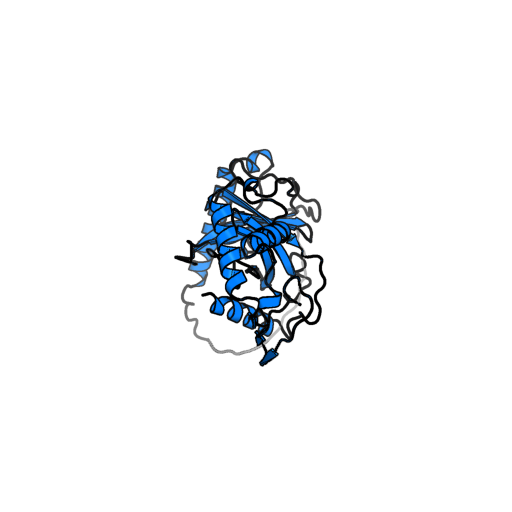RG A 1 81 ? 16.619 -5.363 -0.275 1.00 97.69 81 ARG A C 1
ATOM 690 O O . ARG A 1 81 ? 16.707 -4.412 0.497 1.00 97.69 81 ARG A O 1
ATOM 697 N N . ILE A 1 82 ? 15.567 -6.170 -0.341 1.00 98.50 82 ILE A N 1
ATOM 698 C CA . ILE A 1 82 ? 14.471 -6.204 0.628 1.00 98.50 82 ILE A CA 1
ATOM 699 C C . ILE A 1 82 ? 14.293 -7.635 1.134 1.00 98.50 82 ILE A C 1
ATOM 701 O O . ILE A 1 82 ? 14.732 -8.579 0.474 1.00 98.50 82 ILE A O 1
ATOM 705 N N . TYR A 1 83 ? 13.653 -7.784 2.290 1.00 98.75 83 TYR A N 1
ATOM 706 C CA . TYR A 1 83 ? 13.358 -9.079 2.900 1.00 98.75 83 TYR A CA 1
ATOM 707 C C . TYR A 1 83 ? 11.862 -9.231 3.163 1.00 98.75 83 TYR A C 1
ATOM 709 O O . TYR A 1 83 ? 11.163 -8.238 3.363 1.00 98.75 83 TYR A O 1
ATOM 717 N N . LEU A 1 84 ? 11.390 -10.475 3.221 1.00 98.69 84 LEU A N 1
ATOM 718 C CA . LEU A 1 84 ? 10.111 -10.800 3.830 1.00 98.69 84 LEU A CA 1
ATOM 719 C C . LEU A 1 84 ? 10.182 -10.594 5.352 1.00 98.69 84 LEU A C 1
ATOM 721 O O . LEU A 1 84 ? 11.236 -10.806 5.961 1.00 98.69 84 LEU A O 1
ATOM 725 N N . PRO A 1 85 ? 9.066 -10.176 5.967 1.00 98.44 85 PRO A N 1
ATOM 726 C CA . PRO A 1 85 ? 8.986 -9.986 7.406 1.00 98.44 85 PRO A CA 1
ATOM 727 C C . PRO A 1 85 ? 9.117 -11.322 8.151 1.00 98.44 85 PRO A C 1
ATOM 729 O O . PRO A 1 85 ? 8.550 -12.322 7.698 1.00 98.44 85 PRO A O 1
ATOM 732 N N . PRO A 1 86 ? 9.817 -11.353 9.301 1.00 97.38 86 PRO A N 1
ATOM 733 C CA . PRO A 1 86 ? 9.814 -12.523 10.170 1.00 97.38 86 PRO A CA 1
ATOM 734 C C . PRO A 1 86 ? 8.394 -12.783 10.688 1.00 97.38 86 PRO A C 1
ATOM 736 O O . PRO A 1 86 ? 7.618 -11.846 10.860 1.00 97.38 86 PRO A O 1
ATOM 739 N N . SER A 1 87 ? 8.063 -14.050 10.937 1.00 95.12 87 SER A N 1
ATOM 740 C CA . SER A 1 87 ? 6.770 -14.457 11.495 1.00 95.12 87 SER A CA 1
ATOM 741 C C . SER A 1 87 ? 6.932 -14.906 12.942 1.00 95.12 87 SER A C 1
ATOM 743 O O . SER A 1 87 ? 7.877 -15.629 13.262 1.00 95.12 87 SER A O 1
ATOM 745 N N . HIS A 1 88 ? 5.987 -14.515 13.792 1.00 94.50 88 HIS A N 1
ATOM 746 C CA . HIS A 1 88 ? 5.876 -14.949 15.178 1.00 94.50 88 HIS A CA 1
ATOM 747 C C . HIS A 1 88 ? 4.527 -15.658 15.420 1.00 94.50 88 HIS A C 1
ATOM 749 O O . HIS A 1 88 ? 3.532 -15.283 14.800 1.00 94.50 88 HIS A O 1
ATOM 755 N N . PRO A 1 89 ? 4.446 -16.669 16.310 1.00 92.50 89 PRO A N 1
ATOM 756 C CA . PRO A 1 89 ? 3.183 -17.351 16.623 1.00 92.50 89 PRO A CA 1
ATOM 757 C C . PRO A 1 89 ? 2.082 -16.435 17.170 1.00 92.50 89 PRO A C 1
ATOM 759 O O . PRO A 1 89 ? 0.905 -16.719 16.973 1.00 92.50 89 PRO A O 1
ATOM 762 N N . ASP A 1 90 ? 2.475 -15.347 17.835 1.00 92.50 90 ASP A N 1
ATOM 763 C CA . ASP A 1 90 ? 1.552 -14.368 18.426 1.00 92.50 90 ASP A CA 1
ATOM 764 C C . ASP A 1 90 ? 1.132 -13.258 17.445 1.00 92.50 90 ASP A C 1
ATOM 766 O O . ASP A 1 90 ? 0.391 -12.34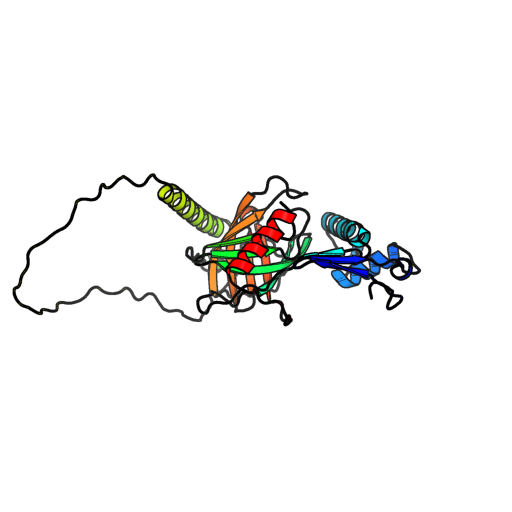7 17.823 1.00 92.50 90 ASP A O 1
ATOM 770 N N . ASP A 1 91 ? 1.611 -13.297 16.197 1.00 95.75 91 ASP A N 1
ATOM 771 C CA . ASP A 1 91 ? 1.206 -12.329 15.180 1.00 95.75 91 ASP A CA 1
ATOM 772 C C . ASP A 1 91 ? -0.301 -12.433 14.914 1.00 95.75 91 ASP A C 1
ATOM 774 O O . ASP A 1 91 ? -0.865 -13.522 14.803 1.00 95.75 91 ASP A O 1
ATOM 778 N N . LEU A 1 92 ? -0.954 -11.278 14.740 1.00 95.31 92 LEU A N 1
ATOM 779 C CA . LEU A 1 92 ? -2.400 -11.201 14.503 1.00 95.31 92 LEU A CA 1
ATOM 780 C C . LEU A 1 92 ? -2.847 -12.034 13.287 1.00 95.31 92 LEU A C 1
ATOM 782 O O . LEU A 1 92 ? -3.931 -12.611 13.297 1.00 95.31 92 LEU A O 1
ATOM 786 N N . ILE A 1 93 ? -2.021 -12.035 12.241 1.00 96.69 93 ILE A N 1
ATOM 787 C CA . ILE A 1 93 ? -2.118 -12.855 11.031 1.00 96.69 93 ILE A CA 1
ATOM 788 C C . ILE A 1 93 ? -0.708 -13.087 10.498 1.00 96.69 93 ILE A C 1
ATOM 790 O O . ILE A 1 93 ? 0.211 -12.341 10.828 1.00 96.69 93 ILE A O 1
ATOM 794 N N . LYS A 1 94 ? -0.527 -14.047 9.587 1.00 97.50 94 LYS A N 1
ATOM 795 C CA . LYS A 1 94 ? 0.774 -14.258 8.937 1.00 97.50 94 LYS A CA 1
ATOM 796 C C . LYS A 1 94 ? 1.272 -12.958 8.265 1.00 97.50 94 LYS A C 1
ATOM 798 O O . LYS A 1 94 ? 0.568 -12.429 7.395 1.00 97.50 94 LYS A O 1
ATOM 803 N N . PRO A 1 95 ? 2.470 -12.437 8.577 1.00 98.31 95 PRO A N 1
ATOM 804 C CA . PRO A 1 95 ? 2.993 -11.254 7.899 1.00 98.31 95 PRO A CA 1
ATOM 805 C C . PRO A 1 95 ? 3.361 -11.567 6.439 1.00 98.31 95 PRO A C 1
ATOM 807 O O . PRO A 1 95 ? 3.372 -12.725 6.011 1.00 98.31 95 PRO A O 1
ATOM 810 N N . GLY A 1 96 ? 3.600 -10.539 5.624 1.00 98.56 96 GLY A N 1
ATOM 811 C CA . GLY A 1 96 ? 3.962 -10.724 4.215 1.00 98.56 96 GLY A CA 1
ATOM 812 C C . GLY A 1 96 ? 3.482 -9.608 3.297 1.00 98.56 96 GLY A C 1
ATOM 813 O O . GLY A 1 96 ? 3.203 -8.498 3.740 1.00 98.56 96 GLY A O 1
ATOM 814 N N . LEU A 1 97 ? 3.404 -9.905 2.000 1.00 98.88 97 LEU A N 1
ATOM 815 C CA . LEU A 1 97 ? 3.025 -8.942 0.966 1.00 98.88 97 LEU A CA 1
ATOM 816 C C . LEU A 1 97 ? 1.528 -8.996 0.660 1.00 98.88 97 LEU A C 1
ATOM 818 O O . LEU A 1 97 ? 0.941 -10.073 0.537 1.00 98.88 97 LEU A O 1
ATOM 822 N N . PHE A 1 98 ? 0.932 -7.825 0.471 1.00 98.81 98 PHE A N 1
ATOM 823 C CA . PHE A 1 98 ? -0.476 -7.632 0.154 1.00 98.81 98 PHE A CA 1
ATOM 824 C C . PHE A 1 98 ? -0.625 -6.651 -1.007 1.00 98.81 98 PHE A C 1
ATOM 826 O O . PHE A 1 98 ? 0.114 -5.676 -1.112 1.00 98.81 98 PHE A O 1
ATOM 833 N N . LYS A 1 99 ? -1.611 -6.897 -1.866 1.00 98.56 99 LYS A N 1
ATOM 834 C CA . LYS A 1 99 ? -2.071 -5.964 -2.900 1.00 98.56 99 LYS A CA 1
ATOM 835 C C . LYS A 1 99 ? -3.152 -5.086 -2.283 1.00 98.56 99 LYS A C 1
ATOM 837 O O . LYS A 1 99 ? -4.154 -5.633 -1.825 1.00 98.56 99 LYS A O 1
ATOM 842 N N . GLY A 1 100 ? -2.944 -3.776 -2.255 1.00 98.06 100 GLY A N 1
ATOM 843 C CA . GLY A 1 100 ? -3.831 -2.791 -1.641 1.00 98.06 100 GLY A CA 1
ATOM 844 C C . GLY A 1 100 ? -4.379 -1.782 -2.643 1.00 98.06 100 GLY A C 1
ATOM 845 O O . GLY A 1 100 ? -3.677 -1.398 -3.572 1.00 98.06 100 GLY A O 1
ATOM 846 N N . THR A 1 101 ? -5.613 -1.315 -2.455 1.00 97.88 101 THR A N 1
ATOM 847 C CA . THR A 1 101 ? -6.193 -0.235 -3.278 1.00 97.88 101 THR A CA 1
ATOM 848 C C . THR A 1 101 ? -5.818 1.157 -2.751 1.00 97.88 101 THR A C 1
ATOM 850 O O . THR A 1 101 ? -6.093 1.462 -1.589 1.00 97.88 101 THR A O 1
ATOM 853 N N . TYR A 1 102 ? -5.301 2.029 -3.621 1.00 96.88 102 TYR A N 1
ATOM 854 C CA . TYR A 1 102 ? -4.870 3.406 -3.323 1.00 96.88 102 TYR A CA 1
ATOM 855 C C . TYR A 1 102 ? -5.541 4.440 -4.246 1.00 96.88 102 TYR A C 1
ATOM 857 O O . TYR A 1 102 ? -4.898 5.232 -4.930 1.00 96.88 102 TYR A O 1
ATOM 865 N N . GLY A 1 103 ? -6.878 4.443 -4.280 1.00 92.31 103 GLY A N 1
ATOM 866 C CA . GLY A 1 103 ? -7.649 5.512 -4.925 1.00 92.31 103 GLY A CA 1
ATOM 867 C C . GLY A 1 103 ? -7.384 5.653 -6.429 1.00 92.31 103 GLY A C 1
ATOM 868 O O . GLY A 1 103 ? -7.674 4.735 -7.195 1.00 92.31 103 GLY A O 1
ATOM 869 N N . SER A 1 104 ? -6.931 6.830 -6.866 1.00 92.75 104 SER A N 1
ATOM 870 C CA . SER A 1 104 ? -6.549 7.132 -8.257 1.00 92.75 104 SER A CA 1
ATOM 871 C C . SER A 1 104 ? -5.195 6.542 -8.663 1.00 92.75 104 SER A C 1
ATOM 873 O O . SER A 1 104 ? -4.945 6.402 -9.854 1.00 92.75 104 SER A O 1
ATOM 875 N N . HIS A 1 105 ? -4.347 6.145 -7.711 1.00 94.06 105 HIS A N 1
ATOM 876 C CA . HIS A 1 105 ? -3.036 5.550 -8.000 1.00 94.06 105 HIS A CA 1
ATOM 877 C C . HIS A 1 105 ? -3.129 4.066 -8.391 1.00 94.06 105 HIS A C 1
ATOM 879 O O . HIS A 1 105 ? -2.202 3.515 -8.979 1.00 94.06 105 HIS A O 1
ATOM 885 N N . GLY A 1 106 ? -4.279 3.431 -8.138 1.00 93.88 106 GLY A N 1
ATOM 886 C CA . GLY A 1 106 ? -4.532 2.037 -8.493 1.00 93.88 106 GLY A CA 1
ATOM 887 C C . GLY A 1 106 ? -4.162 1.067 -7.382 1.00 93.88 106 GLY A C 1
ATOM 888 O O . GLY A 1 106 ? -4.492 1.295 -6.217 1.00 93.88 106 GLY A O 1
ATOM 889 N N . LEU A 1 107 ? -3.554 -0.055 -7.763 1.00 96.25 107 LEU A N 1
ATOM 890 C CA . LEU A 1 107 ? -3.063 -1.055 -6.823 1.00 96.25 107 LEU A CA 1
ATOM 891 C C . LEU A 1 107 ? -1.613 -0.765 -6.445 1.00 96.25 107 LEU A C 1
ATOM 893 O O . LEU A 1 107 ? -0.786 -0.499 -7.313 1.00 96.25 107 LEU A O 1
ATOM 897 N N . GLU A 1 108 ? -1.310 -0.914 -5.161 1.00 98.38 108 GLU A N 1
ATOM 898 C CA . GLU A 1 108 ? 0.049 -0.875 -4.628 1.00 98.38 108 GLU A CA 1
ATOM 899 C C . GLU A 1 108 ? 0.354 -2.155 -3.850 1.00 98.38 108 GLU A C 1
ATOM 901 O O . GLU A 1 108 ? -0.541 -2.805 -3.302 1.00 98.38 108 GLU A O 1
ATOM 906 N N . ILE A 1 109 ? 1.629 -2.522 -3.776 1.00 98.81 109 ILE A N 1
ATOM 907 C CA . ILE A 1 109 ? 2.110 -3.627 -2.954 1.00 98.81 109 ILE A CA 1
ATOM 908 C C . ILE A 1 109 ? 2.537 -3.065 -1.601 1.00 98.81 109 ILE A C 1
ATOM 910 O O . ILE A 1 109 ? 3.409 -2.201 -1.521 1.00 98.81 109 ILE A O 1
ATOM 914 N N . VAL A 1 110 ? 1.956 -3.599 -0.531 1.00 98.88 110 VAL A N 1
ATOM 915 C CA . VAL A 1 110 ? 2.257 -3.234 0.854 1.00 98.88 110 VAL A CA 1
ATOM 916 C C . VAL A 1 110 ? 2.726 -4.464 1.615 1.00 98.88 110 VAL A C 1
ATOM 918 O O . VAL A 1 110 ? 2.116 -5.528 1.550 1.00 98.88 110 VAL A O 1
ATOM 921 N N . MET A 1 111 ? 3.818 -4.316 2.351 1.00 98.88 111 MET A N 1
ATOM 922 C CA . MET A 1 111 ? 4.348 -5.325 3.255 1.00 98.88 111 MET A CA 1
ATOM 923 C C . MET A 1 111 ? 3.807 -5.097 4.663 1.00 98.88 111 MET A C 1
ATOM 925 O O . MET A 1 111 ? 4.068 -4.052 5.258 1.00 98.88 111 MET A O 1
ATOM 929 N N . LEU A 1 112 ? 3.085 -6.080 5.196 1.00 98.88 112 LEU A N 1
ATOM 930 C CA . LEU A 1 112 ? 2.639 -6.120 6.584 1.00 98.88 112 LEU A CA 1
ATOM 931 C C . LEU A 1 112 ? 3.695 -6.823 7.442 1.00 98.88 112 LEU A C 1
ATOM 933 O O . LEU A 1 112 ? 4.064 -7.960 7.151 1.00 98.88 112 LEU A O 1
ATOM 937 N N . SER A 1 113 ? 4.141 -6.161 8.505 1.00 98.75 113 SER A N 1
ATOM 938 C CA . SER A 1 113 ? 5.124 -6.669 9.471 1.00 98.75 113 SER A CA 1
ATOM 939 C C . SER A 1 113 ? 4.696 -6.352 10.905 1.00 98.75 113 SER A C 1
ATOM 941 O O . SER A 1 113 ? 3.995 -5.361 11.116 1.00 98.75 113 SER A O 1
ATOM 943 N N . PHE A 1 114 ? 5.121 -7.159 11.878 1.00 98.38 114 PHE A N 1
ATOM 944 C CA . PHE A 1 114 ? 4.774 -7.003 13.295 1.00 98.38 114 PHE A CA 1
ATOM 945 C C . PHE A 1 114 ? 5.997 -6.605 14.123 1.00 98.38 114 PHE A C 1
ATOM 947 O O . PHE A 1 114 ? 7.099 -7.096 13.898 1.00 98.38 114 PHE A O 1
ATOM 954 N N . HIS A 1 115 ? 5.784 -5.685 15.064 1.00 96.81 115 HIS A N 1
ATOM 955 C CA . HIS A 1 115 ? 6.803 -5.013 15.872 1.00 96.81 115 HIS A CA 1
ATOM 956 C C . HIS A 1 115 ? 6.291 -4.888 17.311 1.00 96.81 115 HIS A C 1
ATOM 958 O O . HIS A 1 115 ? 5.882 -3.815 17.761 1.00 96.81 115 HIS A O 1
ATOM 964 N N . GLY A 1 116 ? 6.232 -6.016 18.023 1.00 94.12 116 GLY A N 1
ATOM 965 C CA . GLY A 1 116 ? 5.633 -6.086 19.358 1.00 94.12 116 GLY A CA 1
ATOM 966 C C . GLY A 1 116 ? 4.132 -5.789 19.315 1.00 94.12 116 GLY A C 1
ATOM 967 O O . GLY A 1 116 ? 3.379 -6.472 18.630 1.00 94.12 116 GLY A O 1
ATOM 968 N N . SER A 1 117 ? 3.689 -4.748 20.022 1.00 95.50 117 SER A N 1
ATOM 969 C CA . SER A 1 117 ? 2.282 -4.320 20.053 1.00 95.50 117 SER A CA 1
ATOM 970 C C . SER A 1 117 ? 1.851 -3.468 18.854 1.00 95.50 117 SER A C 1
ATOM 972 O O . SER A 1 117 ? 0.753 -2.911 18.860 1.00 95.50 117 SER A O 1
ATOM 974 N N . ARG A 1 118 ? 2.688 -3.342 17.821 1.00 97.44 118 ARG A N 1
ATOM 975 C CA . ARG A 1 118 ? 2.371 -2.579 16.611 1.00 97.44 118 ARG A CA 1
ATOM 976 C C . ARG A 1 118 ? 2.489 -3.444 15.371 1.00 97.44 118 ARG A C 1
ATOM 978 O O . ARG A 1 118 ? 3.397 -4.262 15.260 1.00 97.44 118 ARG A O 1
ATOM 985 N N . ALA A 1 119 ? 1.617 -3.207 14.401 1.00 98.56 119 ALA A N 1
ATOM 986 C CA . ALA A 1 119 ? 1.815 -3.695 13.043 1.00 98.56 119 ALA A CA 1
ATOM 987 C C . ALA A 1 119 ? 2.106 -2.524 12.101 1.00 98.56 119 ALA A C 1
ATOM 989 O O . ALA A 1 119 ? 1.556 -1.431 12.236 1.00 98.56 119 ALA A O 1
ATOM 990 N N . ARG A 1 120 ? 2.992 -2.753 11.135 1.00 98.62 120 ARG A N 1
ATOM 991 C CA . ARG A 1 120 ? 3.469 -1.761 10.172 1.00 98.62 120 ARG A CA 1
ATOM 992 C C . ARG A 1 120 ? 3.157 -2.227 8.756 1.00 98.62 120 ARG A C 1
ATOM 994 O O . ARG A 1 120 ? 3.585 -3.310 8.360 1.00 98.62 120 ARG A O 1
ATOM 1001 N N . GLY A 1 121 ? 2.472 -1.374 7.999 1.00 98.81 121 GLY A N 1
ATOM 1002 C CA . GLY A 1 121 ? 2.339 -1.458 6.548 1.00 98.81 121 GLY A CA 1
ATOM 1003 C C . GLY A 1 121 ? 3.388 -0.579 5.868 1.00 98.81 121 GLY A C 1
ATOM 1004 O O . GLY A 1 121 ? 3.343 0.647 5.989 1.00 98.81 121 GLY A O 1
ATOM 1005 N N . THR A 1 122 ? 4.325 -1.190 5.146 1.00 98.88 122 THR A N 1
ATOM 1006 C CA . THR A 1 122 ? 5.375 -0.494 4.382 1.00 98.88 122 THR A CA 1
ATOM 1007 C C . THR A 1 122 ? 5.112 -0.625 2.889 1.00 98.88 122 THR A C 1
ATOM 1009 O O . THR A 1 122 ? 4.878 -1.729 2.400 1.00 98.88 122 THR A O 1
ATOM 1012 N N . LYS A 1 123 ? 5.174 0.479 2.145 1.00 98.81 123 LYS A N 1
ATOM 1013 C CA . LYS A 1 123 ? 5.016 0.461 0.688 1.00 98.81 123 LYS A CA 1
ATOM 1014 C C . LYS A 1 123 ? 6.200 -0.227 0.009 1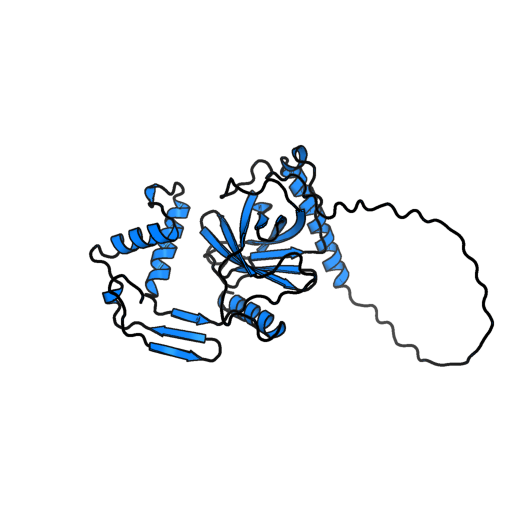.00 98.81 123 LYS A C 1
ATOM 1016 O O . LYS A 1 123 ? 7.336 0.196 0.182 1.00 98.81 123 LYS A O 1
ATOM 1021 N N . ILE A 1 124 ? 5.937 -1.268 -0.776 1.00 98.75 124 ILE A N 1
ATOM 1022 C CA . ILE A 1 124 ? 6.925 -1.908 -1.661 1.00 98.75 124 ILE A CA 1
ATOM 1023 C C . ILE A 1 124 ? 6.881 -1.264 -3.044 1.00 98.75 124 ILE A C 1
ATOM 1025 O O . ILE A 1 124 ? 7.921 -0.960 -3.619 1.00 98.75 124 ILE A O 1
ATOM 1029 N N . THR A 1 125 ? 5.677 -0.995 -3.541 1.00 98.62 125 THR A N 1
ATOM 1030 C CA . THR A 1 125 ? 5.441 -0.009 -4.598 1.00 98.62 125 THR A CA 1
ATOM 1031 C C . THR A 1 125 ? 4.727 1.185 -3.980 1.00 98.62 125 THR A C 1
ATOM 1033 O O . THR A 1 125 ? 4.113 1.059 -2.918 1.00 98.62 125 THR A O 1
ATOM 1036 N N . GLY A 1 126 ? 4.851 2.353 -4.595 1.00 97.94 126 GLY A N 1
ATOM 1037 C CA . GLY A 1 126 ? 4.189 3.552 -4.114 1.00 97.94 126 GLY A CA 1
ATOM 1038 C C . GLY A 1 126 ? 3.960 4.559 -5.221 1.00 97.94 126 GLY A C 1
ATOM 1039 O O . GLY A 1 126 ? 4.217 4.300 -6.397 1.00 97.94 126 GLY A O 1
ATOM 1040 N N . ASP A 1 127 ? 3.509 5.728 -4.800 1.00 98.06 127 ASP A N 1
ATOM 1041 C CA . ASP A 1 127 ? 3.023 6.782 -5.672 1.00 98.06 127 ASP A CA 1
ATOM 1042 C C . ASP A 1 127 ? 3.696 8.122 -5.310 1.00 98.06 127 ASP A C 1
ATOM 1044 O O . ASP A 1 127 ? 4.440 8.198 -4.328 1.00 98.06 127 ASP A O 1
ATOM 1048 N N . PRO A 1 128 ? 3.493 9.187 -6.105 1.00 97.56 128 PRO A N 1
ATOM 1049 C CA . PRO A 1 128 ? 4.107 10.487 -5.841 1.00 97.56 128 PRO A CA 1
ATOM 1050 C C . PRO A 1 128 ? 3.669 11.154 -4.533 1.00 97.56 128 PRO A C 1
ATOM 1052 O O . PRO A 1 128 ? 4.327 12.098 -4.102 1.00 97.56 128 PRO A O 1
ATOM 1055 N N . ASN A 1 129 ? 2.558 10.731 -3.927 1.00 98.19 129 ASN A N 1
ATOM 1056 C CA . ASN A 1 129 ? 2.108 11.244 -2.641 1.00 98.19 129 ASN A CA 1
ATOM 1057 C C . ASN A 1 129 ? 2.803 10.484 -1.516 1.00 98.19 129 ASN A C 1
ATOM 1059 O O . ASN A 1 129 ? 3.463 11.104 -0.699 1.00 98.19 129 ASN A O 1
ATOM 1063 N N . ILE A 1 130 ? 2.719 9.153 -1.501 1.00 98.50 130 ILE A N 1
ATOM 1064 C CA . ILE A 1 130 ? 3.424 8.292 -0.545 1.00 98.50 130 ILE A CA 1
ATOM 1065 C C . ILE A 1 130 ? 4.339 7.335 -1.323 1.00 98.50 130 ILE A C 1
ATOM 1067 O O . ILE A 1 130 ? 3.847 6.327 -1.858 1.00 98.50 130 ILE A O 1
ATOM 1071 N N . PRO A 1 131 ? 5.654 7.625 -1.375 1.00 98.44 131 PRO A N 1
ATOM 1072 C CA . PRO A 1 131 ? 6.627 6.833 -2.119 1.00 98.44 131 PRO A CA 1
ATOM 1073 C C . PRO A 1 131 ? 6.808 5.401 -1.606 1.00 98.44 131 PRO A C 1
ATOM 1075 O O . PRO A 1 131 ? 6.503 5.066 -0.458 1.00 98.44 131 PRO A O 1
ATOM 1078 N N . ALA A 1 132 ? 7.387 4.552 -2.458 1.00 98.56 132 ALA A N 1
ATOM 1079 C CA . ALA A 1 132 ? 7.884 3.241 -2.049 1.00 98.56 132 ALA A CA 1
ATOM 1080 C C . ALA A 1 132 ? 8.934 3.381 -0.929 1.00 98.56 132 ALA A C 1
ATOM 1082 O O . ALA A 1 132 ? 9.729 4.317 -0.923 1.00 98.56 132 ALA A O 1
ATOM 1083 N N . GLY A 1 133 ? 8.926 2.459 0.030 1.00 98.44 133 GLY A N 1
ATOM 1084 C CA . GLY A 1 133 ? 9.767 2.473 1.231 1.00 98.44 133 GLY A CA 1
ATOM 1085 C C . GLY A 1 133 ? 9.136 3.177 2.435 1.00 98.44 133 GLY A C 1
ATOM 1086 O O . GLY A 1 133 ? 9.484 2.861 3.574 1.00 98.44 133 GLY A O 1
ATOM 1087 N N . GLN A 1 134 ? 8.160 4.066 2.222 1.00 98.69 134 GLN A N 1
ATOM 1088 C CA . GLN A 1 134 ? 7.494 4.769 3.318 1.00 98.69 134 GLN A CA 1
ATOM 1089 C C . GLN A 1 134 ? 6.513 3.871 4.085 1.00 98.69 134 GLN A C 1
ATOM 1091 O O . GLN A 1 134 ? 5.911 2.931 3.552 1.00 98.69 134 GLN A O 1
ATOM 1096 N N . GLN A 1 135 ? 6.336 4.180 5.371 1.00 98.56 135 GLN A N 1
ATOM 1097 C CA . GLN A 1 135 ? 5.309 3.569 6.210 1.00 98.56 135 GLN A CA 1
ATOM 1098 C C . GLN A 1 135 ? 3.949 4.183 5.872 1.00 98.56 135 GLN A C 1
ATOM 1100 O O . GLN A 1 135 ? 3.654 5.303 6.268 1.00 98.56 135 GLN A O 1
ATOM 1105 N N . THR A 1 136 ? 3.101 3.442 5.166 1.00 98.69 136 THR A N 1
ATOM 1106 C CA . THR A 1 136 ? 1.771 3.927 4.769 1.00 98.69 136 THR A CA 1
ATOM 1107 C C . THR A 1 136 ? 0.725 3.750 5.859 1.00 98.69 136 THR A C 1
ATOM 1109 O O . THR A 1 136 ? -0.189 4.563 5.930 1.00 98.69 136 THR A O 1
ATOM 1112 N N . VAL A 1 137 ? 0.849 2.720 6.700 1.00 98.50 137 VAL A N 1
ATOM 1113 C CA . VAL A 1 137 ? -0.095 2.428 7.788 1.00 98.50 137 VAL A CA 1
ATOM 1114 C C . VAL A 1 137 ? 0.672 1.937 9.019 1.00 98.50 137 VAL A C 1
ATOM 1116 O O . VAL A 1 137 ? 1.633 1.175 8.909 1.00 98.50 137 VAL A O 1
ATOM 1119 N N . GLU A 1 138 ? 0.237 2.356 10.202 1.00 98.69 138 GLU A N 1
ATOM 1120 C CA . GLU A 1 138 ? 0.588 1.752 11.492 1.00 98.69 138 GLU A CA 1
ATOM 1121 C C . GLU A 1 138 ? -0.686 1.369 12.228 1.00 98.69 138 GLU A C 1
ATOM 1123 O O . GLU A 1 138 ? -1.653 2.129 12.219 1.00 98.69 138 GLU A O 1
ATOM 1128 N N . ILE A 1 139 ? -0.681 0.199 12.855 1.00 98.75 139 ILE A N 1
ATOM 1129 C CA . ILE A 1 139 ? -1.802 -0.331 13.625 1.00 98.75 139 ILE A CA 1
ATOM 1130 C C . ILE A 1 139 ? -1.343 -0.507 15.066 1.00 98.75 139 ILE A C 1
ATOM 1132 O O . ILE A 1 139 ? -0.321 -1.153 15.310 1.00 98.75 139 ILE A O 1
ATOM 1136 N N . ASP A 1 140 ? -2.110 0.038 16.003 1.00 98.31 140 ASP A N 1
ATOM 1137 C CA . ASP A 1 140 ? -1.913 -0.179 17.430 1.00 98.31 140 ASP A CA 1
ATOM 1138 C C . ASP A 1 140 ? -2.720 -1.409 17.867 1.00 98.31 140 ASP A C 1
ATOM 1140 O O . ASP A 1 140 ? -3.948 -1.375 17.980 1.00 98.31 140 ASP A O 1
ATOM 1144 N N . LEU A 1 141 ? -2.022 -2.521 18.107 1.00 97.94 141 LEU A N 1
ATOM 1145 C CA . LEU A 1 141 ? -2.640 -3.807 18.440 1.00 97.94 141 LEU A CA 1
ATOM 1146 C C . LEU A 1 141 ? -3.171 -3.853 19.880 1.00 97.94 141 LEU A C 1
ATOM 1148 O O . LEU A 1 141 ? -3.882 -4.789 20.236 1.00 97.94 141 LEU A O 1
ATOM 1152 N N . GLN A 1 142 ? -2.866 -2.852 20.710 1.00 96.81 142 GLN A N 1
ATOM 1153 C CA . GLN A 1 142 ? -3.439 -2.715 22.051 1.00 96.81 142 GLN A CA 1
ATOM 1154 C C . GLN A 1 142 ? -4.736 -1.900 22.046 1.00 96.81 142 GLN A C 1
ATOM 1156 O O . GLN A 1 142 ? -5.457 -1.890 23.042 1.00 96.81 142 GLN A O 1
ATOM 1161 N N . ARG A 1 143 ? -5.058 -1.214 20.945 1.00 97.75 143 ARG A N 1
ATOM 1162 C CA . ARG A 1 143 ? -6.233 -0.342 20.828 1.00 97.75 143 ARG A CA 1
ATOM 1163 C C . ARG A 1 143 ? -7.292 -0.965 19.937 1.00 97.75 143 ARG A C 1
ATOM 1165 O O . ARG A 1 143 ? -7.542 -0.525 18.816 1.00 97.75 143 ARG A O 1
ATOM 1172 N N . ARG A 1 144 ? -7.931 -2.016 20.451 1.00 97.44 144 ARG A N 1
ATOM 1173 C CA . ARG A 1 144 ? -9.067 -2.654 19.777 1.00 97.44 144 ARG A CA 1
ATOM 1174 C C . ARG A 1 144 ? -10.253 -1.689 19.717 1.00 97.44 144 ARG A C 1
ATOM 1176 O O . ARG A 1 144 ? -10.667 -1.146 20.735 1.00 97.44 144 ARG A O 1
ATOM 1183 N N . ILE A 1 145 ? -10.826 -1.530 18.529 1.00 96.75 145 ILE A N 1
ATOM 1184 C CA . ILE A 1 145 ? -12.063 -0.782 18.306 1.00 96.75 145 ILE A CA 1
ATOM 1185 C C . ILE A 1 145 ? -13.219 -1.777 18.288 1.00 96.75 145 ILE A C 1
ATOM 1187 O O . ILE A 1 145 ? -13.227 -2.722 17.496 1.00 96.75 145 ILE A O 1
ATOM 1191 N N . GLN A 1 146 ? -14.202 -1.557 19.156 1.00 93.19 146 GLN A N 1
ATOM 1192 C CA . GLN A 1 146 ? -15.478 -2.257 19.070 1.00 93.19 146 GLN A CA 1
ATOM 1193 C C . GLN A 1 146 ? -16.340 -1.516 18.053 1.00 93.19 146 GLN A C 1
ATOM 1195 O O . GLN A 1 146 ? -16.702 -0.361 18.274 1.00 93.19 146 GLN A O 1
ATOM 1200 N N . LEU A 1 147 ? -16.609 -2.152 16.910 1.00 90.88 147 LEU A N 1
ATOM 1201 C CA . LEU A 1 147 ? -17.541 -1.572 15.949 1.00 90.88 147 LEU A CA 1
ATOM 1202 C C . LEU A 1 147 ? -18.960 -1.639 16.521 1.00 90.88 147 LEU A C 1
ATOM 1204 O O . LEU A 1 147 ? -19.304 -2.633 17.165 1.00 90.88 147 LEU A O 1
ATOM 1208 N N . PRO A 1 148 ? -19.786 -0.613 16.274 1.00 91.88 148 PRO A N 1
ATOM 1209 C CA . PRO A 1 148 ? -21.199 -0.691 16.590 1.00 91.88 148 PRO A CA 1
ATOM 1210 C C . PRO A 1 148 ? -21.902 -1.690 15.653 1.00 91.88 148 PRO A C 1
ATOM 1212 O O . PRO A 1 148 ? -21.306 -2.208 14.703 1.00 91.88 148 PRO A O 1
ATOM 1215 N N . ASP A 1 149 ? -23.183 -1.958 15.908 1.00 92.56 149 ASP A N 1
ATOM 1216 C CA . ASP A 1 149 ? -24.008 -2.774 15.013 1.00 92.56 149 ASP A CA 1
ATOM 1217 C C . ASP A 1 149 ? -24.066 -2.208 13.577 1.00 92.56 149 ASP A C 1
ATOM 1219 O O . ASP A 1 149 ? -23.662 -1.079 13.299 1.00 92.56 149 ASP A O 1
ATOM 1223 N N . VAL A 1 150 ? -24.588 -3.001 12.639 1.00 91.50 150 VAL A N 1
ATOM 1224 C CA . VAL A 1 150 ? -24.620 -2.654 11.206 1.00 91.50 150 VAL A CA 1
ATOM 1225 C C . VAL A 1 150 ? -25.378 -1.357 10.921 1.00 91.50 150 VAL A C 1
ATOM 1227 O O . VAL A 1 150 ? -25.016 -0.647 9.981 1.00 91.50 150 VAL A O 1
ATOM 1230 N N . GLU A 1 151 ? -26.429 -1.048 11.680 1.00 91.19 151 GLU A N 1
ATOM 1231 C CA . GLU A 1 151 ? -27.231 0.158 11.463 1.00 91.19 151 GLU A CA 1
ATOM 1232 C C . GLU A 1 151 ? -26.432 1.399 11.856 1.00 91.19 151 GLU A C 1
ATOM 1234 O O . GLU A 1 151 ? -26.327 2.349 11.078 1.00 91.19 151 GLU A O 1
ATOM 1239 N N . ASN A 1 152 ? -25.778 1.344 13.012 1.00 92.69 152 ASN A N 1
ATOM 1240 C CA . ASN A 1 152 ? -24.930 2.408 13.527 1.00 92.69 152 ASN A CA 1
ATOM 1241 C C . ASN A 1 152 ? -23.596 2.523 12.775 1.00 92.69 152 ASN A C 1
ATOM 1243 O O . ASN A 1 152 ? -23.097 3.628 12.580 1.00 92.69 152 ASN A O 1
ATOM 1247 N N . LEU A 1 153 ? -23.042 1.422 12.259 1.00 92.50 153 LEU A N 1
ATOM 1248 C CA . LEU A 1 153 ? -21.816 1.438 11.456 1.00 92.50 153 LEU A CA 1
ATOM 1249 C C . LEU A 1 153 ? -22.009 2.171 10.118 1.00 92.50 153 LEU A C 1
ATOM 1251 O O . LEU A 1 153 ? -21.061 2.742 9.581 1.00 92.50 153 LEU A O 1
ATOM 1255 N N . ARG A 1 154 ? -23.244 2.234 9.595 1.00 95.12 154 ARG A N 1
ATOM 1256 C CA . ARG A 1 154 ? -23.572 3.081 8.434 1.00 95.12 154 ARG A CA 1
ATOM 1257 C C . ARG A 1 154 ? -23.446 4.574 8.745 1.00 95.12 154 ARG A C 1
ATOM 1259 O O . ARG A 1 154 ? -23.288 5.365 7.815 1.00 95.12 154 ARG A O 1
ATOM 1266 N N . ASN A 1 155 ? -23.502 4.975 10.014 1.00 96.50 155 ASN A N 1
ATOM 1267 C CA . ASN A 1 155 ? -23.339 6.360 10.429 1.00 96.50 155 ASN A CA 1
ATOM 1268 C C . ASN A 1 155 ? -21.850 6.716 10.558 1.00 96.50 155 ASN A C 1
ATOM 1270 O O . ASN A 1 155 ? -21.190 6.396 11.546 1.00 96.50 155 ASN A O 1
ATOM 1274 N N . PHE A 1 156 ? -21.327 7.445 9.569 1.00 97.06 156 PHE A N 1
ATOM 1275 C CA . PHE A 1 156 ? -19.930 7.889 9.562 1.00 97.06 156 PHE A CA 1
ATOM 1276 C C . PHE A 1 156 ? -19.547 8.703 10.807 1.00 97.06 156 PHE A C 1
ATOM 1278 O O . PHE A 1 156 ? -18.432 8.561 11.305 1.00 97.06 156 PHE A O 1
ATOM 1285 N N . ASN A 1 157 ? -20.457 9.528 11.332 1.00 97.00 157 ASN A N 1
ATOM 1286 C CA . ASN A 1 157 ? -20.161 10.377 12.486 1.00 97.00 157 ASN A CA 1
ATOM 1287 C C . ASN A 1 157 ? -19.948 9.550 13.757 1.00 97.00 157 ASN A C 1
ATOM 1289 O O . ASN A 1 157 ? -19.096 9.901 14.568 1.00 97.00 157 ASN A O 1
ATOM 1293 N N . GLU A 1 158 ? -20.677 8.442 13.907 1.00 96.25 158 GLU A N 1
ATOM 1294 C CA . GLU A 1 158 ? -20.522 7.555 15.060 1.00 96.25 158 GLU A CA 1
ATOM 1295 C C . GLU A 1 158 ? -19.173 6.832 15.020 1.00 96.25 158 GLU A C 1
ATOM 1297 O O . GLU A 1 158 ? -18.429 6.852 16.000 1.00 96.25 158 GLU A O 1
ATOM 1302 N N . LEU A 1 159 ? -18.790 6.293 13.855 1.00 96.25 159 LEU A N 1
ATOM 1303 C CA . LEU A 1 159 ? -17.455 5.721 13.680 1.00 96.25 159 LEU A CA 1
ATOM 1304 C C . LEU A 1 159 ? -16.362 6.770 13.937 1.00 96.25 159 LEU A C 1
ATOM 1306 O O . LEU A 1 159 ? -15.391 6.494 14.639 1.00 96.25 159 LEU A O 1
ATOM 1310 N N . SER A 1 160 ? -16.527 7.979 13.394 1.00 97.69 160 SER A N 1
ATOM 1311 C CA . SER A 1 160 ? -15.576 9.075 13.584 1.00 97.69 160 SER A CA 1
ATOM 1312 C C . SER A 1 160 ? -15.400 9.431 15.056 1.00 97.69 160 SER A C 1
ATOM 1314 O O . SER A 1 160 ? -14.269 9.621 15.495 1.00 97.69 160 SER A O 1
ATOM 1316 N N . ARG A 1 161 ? -16.492 9.502 15.824 1.00 97.75 161 ARG A N 1
ATOM 1317 C CA . ARG A 1 161 ? -16.458 9.789 17.262 1.00 97.75 161 ARG A CA 1
ATOM 1318 C C . ARG A 1 161 ? -15.617 8.750 18.007 1.00 97.75 161 ARG A C 1
ATOM 1320 O O . ARG A 1 161 ? -14.679 9.127 18.701 1.00 97.75 161 ARG A O 1
ATOM 1327 N N . ILE A 1 162 ? -15.889 7.461 17.786 1.00 97.50 162 ILE A N 1
ATOM 1328 C CA . ILE A 1 162 ? -15.166 6.349 18.428 1.00 97.50 162 ILE A CA 1
ATOM 1329 C C . ILE A 1 162 ? -13.663 6.418 18.121 1.00 97.50 162 ILE A C 1
ATOM 1331 O O . ILE A 1 162 ? -12.830 6.303 19.017 1.00 97.50 162 ILE A O 1
ATOM 1335 N N . VAL A 1 163 ? -13.298 6.633 16.855 1.00 98.00 163 VAL A N 1
ATOM 1336 C CA . VAL A 1 163 ? -11.888 6.681 16.437 1.00 98.00 163 VAL A CA 1
ATOM 1337 C C . VAL A 1 163 ? -11.155 7.871 17.056 1.00 98.00 163 VAL A C 1
ATOM 1339 O O . VAL A 1 163 ? -10.009 7.731 17.485 1.00 98.00 163 VAL A O 1
ATOM 1342 N N . LEU A 1 164 ? -11.798 9.038 17.114 1.00 98.06 164 LEU A N 1
ATOM 1343 C CA . LEU A 1 164 ? -11.199 10.243 17.688 1.00 98.06 164 LEU A CA 1
ATOM 1344 C C . LEU A 1 164 ? -11.073 10.163 19.216 1.00 98.06 164 LEU A C 1
ATOM 1346 O O . LEU A 1 164 ? -10.088 10.658 19.757 1.00 98.06 164 LEU A O 1
ATOM 1350 N N . GLU A 1 165 ? -11.998 9.490 19.902 1.00 97.88 165 GLU A N 1
ATOM 1351 C CA . GLU A 1 165 ? -11.871 9.194 21.336 1.00 97.88 165 GLU A CA 1
ATOM 1352 C C . GLU A 1 165 ? -10.653 8.308 21.623 1.00 97.88 165 GLU A C 1
ATOM 1354 O O . GLU A 1 165 ? -9.865 8.615 22.518 1.00 97.88 165 GLU A O 1
ATOM 1359 N N . VAL A 1 166 ? -10.437 7.256 20.823 1.00 97.81 166 VAL A N 1
ATOM 1360 C CA . VAL A 1 166 ? -9.245 6.402 20.956 1.00 97.81 166 VAL A CA 1
ATOM 1361 C C . VAL A 1 166 ? -7.965 7.178 20.631 1.00 97.81 166 VAL A C 1
ATOM 1363 O O . VAL A 1 166 ? -6.973 7.038 21.344 1.00 97.81 166 VAL A O 1
ATOM 1366 N N . ARG A 1 167 ? -7.975 8.037 19.599 1.00 97.56 167 ARG A N 1
ATOM 1367 C CA . ARG A 1 167 ? -6.839 8.920 19.274 1.00 97.56 167 ARG A CA 1
ATOM 1368 C C . ARG A 1 167 ? -6.450 9.793 20.466 1.00 97.56 167 ARG A C 1
ATOM 1370 O O . ARG A 1 167 ? -5.263 9.932 20.750 1.00 97.56 167 ARG A O 1
ATOM 1377 N N . GLU A 1 168 ? -7.432 10.377 21.146 1.00 97.12 168 GLU A N 1
ATOM 1378 C CA . GLU A 1 168 ? -7.192 11.253 22.291 1.00 97.12 168 GLU A CA 1
ATOM 1379 C C . GLU A 1 168 ? -6.621 10.484 23.490 1.00 97.12 168 GLU A C 1
ATOM 1381 O O . GLU A 1 168 ? -5.663 10.945 24.106 1.00 97.12 168 GLU A O 1
ATOM 1386 N N . GLN A 1 169 ? -7.118 9.274 23.764 1.00 96.56 169 GLN A N 1
ATOM 1387 C CA . GLN A 1 169 ? -6.539 8.391 24.787 1.00 96.56 169 GLN A CA 1
ATOM 1388 C C . GLN A 1 169 ? -5.075 8.048 24.478 1.00 96.56 169 GLN A C 1
ATOM 1390 O O . GLN A 1 169 ? -4.205 8.189 25.336 1.00 96.56 169 GLN A O 1
ATOM 1395 N N . VAL A 1 170 ? -4.781 7.664 23.230 1.00 95.12 170 VAL A N 1
ATOM 1396 C CA . VAL A 1 170 ? -3.412 7.356 22.783 1.00 95.12 170 VAL A CA 1
ATOM 1397 C C . VAL A 1 170 ? -2.491 8.568 22.945 1.00 95.12 170 VAL A C 1
ATOM 1399 O O . VAL A 1 170 ? -1.360 8.411 23.404 1.00 95.12 170 VAL A O 1
ATOM 1402 N N . ARG A 1 171 ? -2.964 9.777 22.612 1.00 94.56 171 ARG A N 1
ATOM 1403 C CA . ARG A 1 171 ? -2.201 11.024 22.782 1.00 94.56 171 ARG A CA 1
ATOM 1404 C C . ARG A 1 171 ? -1.882 11.294 24.255 1.00 94.56 171 ARG A C 1
ATOM 1406 O O . ARG A 1 171 ? -0.733 11.572 24.584 1.00 94.56 171 ARG A O 1
ATOM 1413 N N . GLN A 1 172 ? -2.874 11.171 25.138 1.00 94.38 172 GLN A N 1
ATOM 1414 C CA . GLN A 1 172 ? -2.705 11.404 26.577 1.00 94.38 172 GLN A CA 1
ATOM 1415 C C . GLN A 1 172 ? -1.696 10.438 27.209 1.00 94.38 172 GLN A C 1
ATOM 1417 O O . GLN A 1 172 ? -0.877 10.849 28.029 1.00 94.38 172 GLN A O 1
ATOM 1422 N N . GLU A 1 173 ? -1.717 9.165 26.815 1.00 93.38 173 GLU A N 1
ATOM 1423 C CA . GLU A 1 173 ? -0.764 8.173 27.318 1.00 93.38 173 GLU A CA 1
ATOM 1424 C C . GLU A 1 173 ? 0.667 8.420 26.828 1.00 93.38 173 GLU A C 1
ATOM 1426 O O . GLU A 1 173 ? 1.615 8.236 27.592 1.00 93.38 173 GLU A O 1
ATOM 1431 N N . GLN A 1 174 ? 0.834 8.867 25.579 1.00 88.25 174 GLN A N 1
ATOM 1432 C CA . GLN A 1 174 ? 2.147 9.231 25.038 1.00 88.25 174 GLN A CA 1
ATOM 1433 C C . GLN A 1 174 ? 2.739 10.442 25.771 1.00 88.25 174 GLN A C 1
ATOM 1435 O O . GLN A 1 174 ? 3.905 10.409 26.152 1.00 88.25 174 GLN A O 1
ATOM 1440 N N . GLU A 1 175 ? 1.928 11.462 26.055 1.00 88.50 175 GLU A N 1
ATOM 1441 C CA . GLU A 1 175 ? 2.363 12.651 26.801 1.00 88.50 175 GLU A CA 1
ATOM 1442 C C . GLU A 1 175 ? 2.658 12.349 28.280 1.00 88.50 175 GLU A C 1
ATOM 1444 O O . GLU A 1 175 ? 3.602 12.895 28.850 1.00 88.50 175 GLU A O 1
ATOM 1449 N N . ALA A 1 176 ? 1.897 11.448 28.910 1.00 80.25 176 ALA A N 1
ATOM 1450 C CA . ALA A 1 176 ? 2.143 11.027 30.290 1.00 80.25 176 ALA A CA 1
ATOM 1451 C C . ALA A 1 176 ? 3.394 10.135 30.434 1.00 80.25 176 ALA A C 1
ATOM 1453 O O . ALA A 1 176 ? 4.054 10.162 31.474 1.00 80.25 176 ALA A O 1
ATOM 1454 N N . GLY A 1 177 ? 3.730 9.355 29.400 1.00 61.47 177 GLY A N 1
ATOM 1455 C CA . GLY A 1 177 ? 4.915 8.492 29.360 1.00 61.47 177 GLY A CA 1
ATOM 1456 C C . GLY A 1 177 ? 6.248 9.231 29.170 1.00 61.47 177 GLY A C 1
ATOM 1457 O O . GLY A 1 177 ? 7.294 8.659 29.469 1.00 61.47 177 GLY A O 1
ATOM 1458 N N . GLU A 1 178 ? 6.225 10.493 28.725 1.00 52.34 178 GLU A N 1
ATOM 1459 C CA . GLU A 1 178 ? 7.414 11.344 28.523 1.00 52.34 178 GLU A CA 1
ATOM 1460 C C . GLU A 1 178 ? 7.733 12.273 29.719 1.00 52.34 178 GLU A C 1
ATOM 1462 O O . GLU A 1 178 ? 8.607 13.139 29.634 1.00 52.34 178 GLU A O 1
ATOM 1467 N N . GLY A 1 179 ? 7.070 12.098 30.869 1.00 41.09 179 GLY A N 1
ATOM 1468 C CA . GLY A 1 179 ? 7.370 12.854 32.092 1.00 41.09 179 GLY A CA 1
ATOM 1469 C C . GLY A 1 179 ? 8.724 12.474 32.730 1.00 41.09 179 GLY A C 1
ATOM 1470 O O . GLY A 1 179 ? 9.092 11.296 32.735 1.00 41.09 179 GLY A O 1
ATOM 1471 N N . PRO A 1 180 ? 9.483 13.426 33.317 1.00 44.25 180 PRO A N 1
ATOM 1472 C CA . PRO A 1 180 ? 10.763 13.125 33.953 1.00 44.25 180 PRO A CA 1
ATOM 1473 C C . PRO A 1 180 ? 10.545 12.211 35.164 1.00 44.25 180 PRO A C 1
ATOM 1475 O O . PRO A 1 180 ? 9.813 12.551 36.095 1.00 44.25 180 PRO A O 1
ATOM 1478 N N . ALA A 1 181 ? 11.198 11.048 35.156 1.00 37.59 181 ALA A N 1
ATOM 1479 C CA . ALA A 1 181 ? 11.209 10.136 36.291 1.00 37.59 181 ALA A CA 1
ATOM 1480 C C . ALA A 1 181 ? 11.675 10.887 37.557 1.00 37.59 181 ALA A C 1
ATOM 1482 O O . ALA A 1 181 ? 12.766 11.466 37.545 1.00 37.59 181 ALA A O 1
ATOM 1483 N N . PRO A 1 182 ? 10.906 10.894 38.662 1.00 39.91 182 PRO A N 1
ATOM 1484 C CA . PRO A 1 182 ? 11.405 11.450 39.906 1.00 39.91 182 PRO A CA 1
ATOM 1485 C C . PRO A 1 182 ? 12.552 10.569 40.406 1.00 39.91 182 PRO A C 1
ATOM 1487 O O . PRO A 1 182 ? 12.386 9.367 40.631 1.00 39.91 182 PRO A O 1
ATOM 1490 N N . HIS A 1 183 ? 13.723 11.186 40.570 1.00 34.00 183 HIS A N 1
ATOM 1491 C CA . HIS A 1 183 ? 14.886 10.605 41.227 1.00 34.00 183 HIS A CA 1
ATOM 1492 C C . HIS A 1 183 ? 14.473 9.973 42.564 1.00 34.00 183 HIS A C 1
ATOM 1494 O O . HIS A 1 183 ? 14.153 10.671 43.524 1.00 34.00 183 HIS A O 1
ATOM 1500 N N . ARG A 1 184 ? 14.494 8.640 42.639 1.00 34.41 184 ARG A N 1
ATOM 1501 C CA . ARG A 1 184 ? 14.580 7.920 43.911 1.00 34.41 184 ARG A CA 1
ATOM 1502 C C . ARG A 1 184 ? 16.026 7.489 44.098 1.00 34.41 184 ARG A C 1
ATOM 1504 O O . ARG A 1 184 ? 16.515 6.613 43.389 1.00 34.41 184 ARG A O 1
ATOM 1511 N N . GLU A 1 185 ? 16.699 8.151 45.031 1.00 31.50 185 GLU A N 1
ATOM 1512 C CA . GLU A 1 185 ? 18.026 7.776 45.515 1.00 31.50 185 GLU A CA 1
ATOM 1513 C C . GLU A 1 185 ? 18.006 6.357 46.124 1.00 31.50 185 GLU A C 1
ATOM 1515 O O . GLU A 1 185 ? 17.015 5.970 46.755 1.00 31.50 185 GLU A O 1
ATOM 1520 N N . PRO A 1 186 ? 19.072 5.557 45.946 1.00 33.16 186 PRO A N 1
ATOM 1521 C CA . PRO A 1 186 ? 19.124 4.191 46.449 1.00 33.16 186 PRO A CA 1
ATOM 1522 C C . PRO A 1 186 ? 19.503 4.167 47.937 1.00 33.16 186 PRO A C 1
ATOM 1524 O O . PRO A 1 186 ? 20.642 4.447 48.305 1.00 33.16 186 PRO A O 1
ATOM 1527 N N . ALA A 1 187 ? 18.562 3.773 48.797 1.00 34.19 187 ALA A N 1
ATOM 1528 C CA . ALA A 1 187 ? 18.869 3.394 50.173 1.00 34.19 187 ALA A CA 1
ATOM 1529 C C . ALA A 1 187 ? 19.400 1.947 50.230 1.00 34.19 187 ALA A C 1
ATOM 1531 O O . ALA A 1 187 ? 18.873 1.031 49.598 1.00 34.19 187 ALA A O 1
ATOM 1532 N N . VAL A 1 188 ? 20.485 1.797 50.981 1.00 34.06 188 VAL A N 1
ATOM 1533 C CA . VAL A 1 188 ? 21.382 0.643 51.116 1.00 34.06 188 VAL A CA 1
ATOM 1534 C C . VAL A 1 188 ? 20.739 -0.507 51.916 1.00 34.06 188 VAL A C 1
ATOM 1536 O O . VAL A 1 188 ? 20.002 -0.267 52.869 1.00 34.06 188 VAL A O 1
ATOM 1539 N N . LYS A 1 189 ? 21.035 -1.755 51.513 1.00 32.84 189 LYS A N 1
ATOM 1540 C CA . LYS A 1 189 ? 20.688 -3.030 52.184 1.00 32.84 189 LYS A CA 1
ATOM 1541 C C . LYS A 1 189 ? 21.536 -3.248 53.456 1.00 32.84 189 LYS A C 1
ATOM 1543 O O . LYS A 1 189 ? 22.666 -2.778 53.489 1.00 32.84 189 LYS A O 1
ATOM 1548 N N . ASP A 1 190 ? 21.079 -3.887 54.537 1.00 31.75 190 ASP A N 1
ATOM 1549 C CA . ASP A 1 190 ? 20.961 -5.347 54.829 1.00 31.75 190 ASP A CA 1
ATOM 1550 C C . ASP A 1 190 ? 21.003 -5.479 56.402 1.00 31.75 190 ASP A C 1
ATOM 1552 O O . ASP A 1 190 ? 21.198 -4.455 57.061 1.00 31.75 190 ASP A O 1
ATOM 1556 N N . PRO A 1 191 ? 20.988 -6.661 57.065 1.00 50.72 191 PRO A N 1
ATOM 1557 C CA . PRO A 1 191 ? 19.916 -7.667 57.205 1.00 50.72 191 PRO A CA 1
ATOM 1558 C C . PRO A 1 191 ? 19.733 -8.155 58.683 1.00 50.72 191 PRO A C 1
ATOM 1560 O O . PRO A 1 191 ? 20.593 -7.913 59.515 1.00 50.72 191 PRO A O 1
ATOM 1563 N N . GLU A 1 192 ? 18.678 -8.914 59.025 1.00 31.83 192 GLU A N 1
ATOM 1564 C CA . GLU A 1 192 ? 18.730 -10.015 60.030 1.00 31.83 192 GLU A CA 1
ATOM 1565 C C . GLU A 1 192 ? 17.402 -10.810 60.085 1.00 31.83 192 GLU A C 1
ATOM 1567 O O . GLU A 1 192 ? 16.325 -10.255 59.882 1.00 31.83 192 GLU A O 1
ATOM 1572 N N . GLY A 1 193 ? 17.496 -12.138 60.261 1.00 28.22 193 GLY A N 1
ATOM 1573 C CA . GLY A 1 193 ? 16.433 -13.135 60.013 1.00 28.22 193 GLY A CA 1
ATOM 1574 C C . GLY A 1 193 ? 15.593 -13.605 61.232 1.00 28.22 193 GLY A C 1
ATOM 1575 O O . GLY A 1 193 ? 15.280 -12.803 62.100 1.00 28.22 193 GLY A O 1
ATOM 1576 N N . PRO A 1 194 ? 15.165 -14.891 61.297 1.00 42.41 194 PRO A N 1
ATOM 1577 C CA . PRO A 1 194 ? 13.760 -15.333 61.108 1.00 42.41 194 PRO A CA 1
ATOM 1578 C C . PRO A 1 194 ? 13.260 -16.254 62.272 1.00 42.41 194 PRO A C 1
ATOM 1580 O O . PRO A 1 194 ? 13.906 -16.260 63.317 1.00 42.41 194 PRO A O 1
ATOM 1583 N N . PRO A 1 195 ? 12.270 -17.184 62.143 1.00 42.44 195 PRO A N 1
ATOM 1584 C CA . PRO A 1 195 ? 10.973 -17.252 61.424 1.00 42.44 195 PRO A CA 1
ATOM 1585 C C . PRO A 1 195 ? 9.773 -17.622 62.355 1.00 42.44 195 PRO A C 1
ATOM 1587 O O . PRO A 1 195 ? 9.965 -18.199 63.424 1.00 42.44 195 PRO A O 1
ATOM 1590 N N . ALA A 1 196 ? 8.509 -17.467 61.918 1.00 31.53 196 ALA A N 1
ATOM 1591 C CA . ALA A 1 196 ? 7.389 -18.221 62.519 1.00 31.53 196 ALA A CA 1
ATOM 1592 C C . ALA A 1 196 ? 6.188 -18.477 61.578 1.00 31.53 196 ALA A C 1
ATOM 1594 O O . ALA A 1 196 ? 5.458 -17.571 61.205 1.00 31.53 196 ALA A O 1
ATOM 1595 N N . LYS A 1 197 ? 6.025 -19.771 61.265 1.00 31.62 197 LYS A N 1
ATOM 1596 C CA . LYS A 1 197 ? 4.817 -20.611 61.105 1.00 31.62 197 LYS A CA 1
ATOM 1597 C C . LYS A 1 197 ? 3.565 -20.124 60.340 1.00 31.62 197 LYS A C 1
ATOM 1599 O O . LYS A 1 197 ? 2.871 -19.190 60.707 1.00 31.62 197 LYS A O 1
ATOM 1604 N N . ALA A 1 198 ? 3.241 -20.979 59.366 1.00 31.31 198 ALA A N 1
ATOM 1605 C CA . ALA A 1 198 ? 1.995 -21.227 58.645 1.00 31.31 198 ALA A CA 1
ATOM 1606 C C . ALA A 1 198 ? 0.668 -20.941 59.366 1.00 31.31 198 ALA A C 1
ATOM 1608 O O . ALA A 1 198 ? 0.490 -21.314 60.523 1.00 31.31 198 ALA A O 1
ATOM 1609 N N . SER A 1 199 ? -0.320 -20.484 58.589 1.00 30.77 199 SER A N 1
ATOM 1610 C CA . SER A 1 199 ? -1.737 -20.850 58.720 1.00 30.77 199 SER A CA 1
ATOM 1611 C C . SER A 1 199 ? -2.443 -20.649 57.375 1.00 30.77 199 SER A C 1
ATOM 1613 O O . SER A 1 199 ? -2.333 -19.594 56.758 1.00 30.77 199 SER A O 1
ATOM 1615 N N . LYS A 1 200 ? -3.117 -21.704 56.910 1.00 30.78 200 LYS A N 1
ATOM 1616 C CA . LYS A 1 200 ? -4.105 -21.686 55.824 1.00 30.78 200 LYS A CA 1
ATOM 1617 C C . LYS A 1 200 ? -5.353 -20.953 56.310 1.00 30.78 200 LYS A C 1
ATOM 1619 O O . LYS A 1 200 ? -5.753 -21.220 57.434 1.00 30.78 200 LYS A O 1
ATOM 1624 N N . GLU A 1 201 ? -6.029 -20.216 55.434 1.00 29.42 201 GLU A N 1
ATOM 1625 C CA . GLU A 1 201 ? -7.493 -20.267 55.338 1.00 29.42 201 GLU A CA 1
ATOM 1626 C C . GLU A 1 201 ? -7.987 -19.651 54.025 1.00 29.42 201 GLU A C 1
ATOM 1628 O O . GLU A 1 201 ? -7.418 -18.698 53.498 1.00 29.42 201 GLU A O 1
ATOM 1633 N N . ALA A 1 202 ? -9.011 -20.294 53.470 1.00 28.41 202 ALA A N 1
ATOM 1634 C CA . ALA A 1 202 ? -9.680 -19.966 52.225 1.00 28.41 202 ALA A CA 1
ATOM 1635 C C . ALA A 1 202 ? -10.970 -19.190 52.521 1.00 28.41 202 ALA A C 1
ATOM 1637 O O . ALA A 1 202 ? -11.655 -19.486 53.496 1.00 28.41 202 ALA A O 1
ATOM 1638 N N . GLY A 1 203 ? -11.340 -18.263 51.638 1.00 27.53 203 GLY A N 1
ATOM 1639 C CA . GLY A 1 203 ? -12.646 -17.605 51.634 1.00 27.53 203 GLY A CA 1
ATOM 1640 C C . GLY A 1 203 ? -12.898 -16.884 50.302 1.00 27.53 203 GLY A C 1
ATOM 1641 O O . GLY A 1 203 ? -11.929 -16.493 49.656 1.00 27.53 203 GLY A O 1
ATOM 1642 N N . PRO A 1 204 ? -14.155 -16.786 49.834 1.00 34.62 204 PRO A N 1
ATOM 1643 C CA . PRO A 1 204 ? -14.488 -16.981 48.424 1.00 34.62 204 PRO A CA 1
ATOM 1644 C C . PRO A 1 204 ? -14.952 -15.711 47.693 1.00 34.62 204 PRO A C 1
ATOM 1646 O O . PRO A 1 204 ? -15.411 -14.758 48.310 1.00 34.62 204 PRO A O 1
ATOM 1649 N N . GLY A 1 205 ? -14.942 -15.784 46.357 1.00 29.39 205 GLY A N 1
ATOM 1650 C CA . GLY A 1 205 ? -15.951 -15.137 45.512 1.00 29.39 205 GLY A CA 1
ATOM 1651 C C . GLY A 1 205 ? -15.728 -13.664 45.180 1.00 29.39 205 GLY A C 1
ATOM 1652 O O . GLY A 1 205 ? -16.343 -12.791 45.779 1.00 29.39 205 GLY A O 1
ATOM 1653 N N . ALA A 1 206 ? -14.946 -13.400 44.134 1.00 31.02 206 ALA A N 1
ATOM 1654 C CA . ALA A 1 206 ? -15.168 -12.231 43.292 1.00 31.02 206 ALA A CA 1
ATOM 1655 C C . ALA A 1 206 ? -15.529 -12.757 41.903 1.00 31.02 206 ALA A C 1
ATOM 1657 O O . ALA A 1 206 ? -14.714 -13.398 41.239 1.00 31.02 206 ALA A O 1
ATOM 1658 N N . GLU A 1 207 ? -16.794 -12.563 41.546 1.00 30.19 207 GLU A N 1
ATOM 1659 C CA . GLU A 1 207 ? -17.396 -12.893 40.263 1.00 30.19 207 GLU A CA 1
ATOM 1660 C C . GLU A 1 207 ? -16.538 -12.310 39.137 1.00 30.19 207 GLU A C 1
ATOM 1662 O O . GLU A 1 207 ? -16.506 -11.103 38.894 1.00 30.19 207 GLU A O 1
ATOM 1667 N N . ALA A 1 208 ? -15.799 -13.188 38.464 1.00 32.06 208 ALA A N 1
ATOM 1668 C CA . ALA A 1 208 ? -15.208 -12.873 37.184 1.00 32.06 208 ALA A CA 1
ATOM 1669 C C . ALA A 1 208 ? -16.369 -12.702 36.206 1.00 32.06 208 ALA A C 1
ATOM 1671 O O . ALA A 1 208 ? -17.016 -13.677 35.827 1.00 32.06 208 ALA A O 1
ATOM 1672 N N . ALA A 1 209 ? -16.644 -11.451 35.840 1.00 34.19 209 ALA A N 1
ATOM 1673 C CA . ALA A 1 209 ? -17.467 -11.127 34.692 1.00 34.19 209 ALA A CA 1
ATOM 1674 C C . ALA A 1 209 ? -16.931 -11.924 33.498 1.00 34.19 209 ALA A C 1
ATOM 1676 O O . ALA A 1 209 ? -15.808 -11.698 33.037 1.00 34.19 209 ALA A O 1
ATOM 1677 N N . GLU A 1 210 ? -17.722 -12.900 33.061 1.00 28.52 210 GLU A N 1
ATOM 1678 C CA . GLU A 1 210 ? -17.480 -13.698 31.873 1.00 28.52 210 GLU A CA 1
ATOM 1679 C C . GLU A 1 210 ? -17.346 -12.745 30.683 1.00 28.52 210 GLU A C 1
ATOM 1681 O O . GLU A 1 210 ? -18.323 -12.266 30.108 1.00 28.52 210 GLU A O 1
ATOM 1686 N N . GLN A 1 211 ? -16.102 -12.435 30.318 1.00 36.44 211 GLN A N 1
ATOM 1687 C CA . GLN A 1 211 ? -15.792 -11.928 28.995 1.00 36.44 211 GLN A CA 1
ATOM 1688 C C . GLN A 1 211 ? -16.175 -13.038 28.028 1.00 36.44 211 GLN A C 1
ATOM 1690 O O . GLN A 1 211 ? -15.481 -14.049 27.921 1.00 36.44 211 GLN A O 1
ATOM 1695 N N . SER A 1 212 ? -17.317 -12.855 27.370 1.00 37.66 212 SER A N 1
ATOM 1696 C CA . SER A 1 212 ? -17.815 -13.729 26.321 1.00 37.66 212 SER A CA 1
ATOM 1697 C C . SER A 1 212 ? -16.710 -13.963 25.294 1.00 37.66 212 SER A C 1
ATOM 1699 O O . SER A 1 212 ? -16.390 -13.106 24.464 1.00 37.66 212 SER A O 1
ATOM 1701 N N . SER A 1 213 ? -16.120 -15.145 25.370 1.00 39.91 213 SER A N 1
ATOM 1702 C CA . SER A 1 213 ? -15.183 -15.705 24.418 1.00 39.91 213 SER A CA 1
ATOM 1703 C C . SER A 1 213 ? -15.931 -16.080 23.138 1.00 39.91 213 SER A C 1
ATOM 1705 O O . SER A 1 213 ? -16.141 -17.246 22.823 1.00 39.91 213 SER A O 1
ATOM 1707 N N . THR A 1 214 ? -16.316 -15.084 22.338 1.00 39.28 214 THR A N 1
ATOM 1708 C CA . THR A 1 214 ? -16.657 -15.298 20.924 1.00 39.28 214 THR A CA 1
ATOM 1709 C C . THR A 1 214 ? -15.361 -15.441 20.121 1.00 39.28 214 THR A C 1
ATOM 1711 O O . THR A 1 214 ? -15.041 -14.640 19.243 1.00 39.28 214 THR A O 1
ATOM 1714 N N . SER A 1 215 ? -14.553 -16.445 20.458 1.00 47.03 215 SER A N 1
ATOM 1715 C CA . SER A 1 215 ? -13.346 -16.811 19.723 1.00 47.03 215 SER A CA 1
ATOM 1716 C C . SER A 1 215 ? -13.740 -17.569 18.453 1.00 47.03 215 SER A C 1
ATOM 1718 O O . SER A 1 215 ? -13.738 -18.794 18.404 1.00 47.03 215 SER A O 1
ATOM 1720 N N . GLY A 1 216 ? -14.100 -16.825 17.403 1.00 55.62 216 GLY A N 1
ATOM 1721 C CA . GLY A 1 216 ? -14.170 -17.359 16.037 1.00 55.62 216 GLY A CA 1
ATOM 1722 C C . GLY A 1 216 ? -15.307 -16.841 15.161 1.00 55.62 216 GLY A C 1
ATOM 1723 O O . GLY A 1 216 ? -15.187 -16.903 13.941 1.00 55.62 216 GLY A O 1
ATOM 1724 N N . GLN A 1 217 ? -16.380 -16.295 15.736 1.00 68.00 217 GLN A N 1
ATOM 1725 C CA . GLN A 1 217 ? -17.465 -15.709 14.944 1.00 68.00 217 GLN A CA 1
ATOM 1726 C C . GLN A 1 217 ? -17.158 -14.236 14.677 1.00 68.00 217 GLN A C 1
ATOM 1728 O O . GLN A 1 217 ? -17.164 -13.414 15.589 1.00 68.00 217 GLN A O 1
ATOM 1733 N N . GLY A 1 218 ? -16.827 -13.915 13.423 1.00 87.19 218 GLY A N 1
ATOM 1734 C CA . GLY A 1 218 ? -16.745 -12.526 12.983 1.00 87.19 218 GLY A CA 1
ATOM 1735 C C . GLY A 1 218 ? -18.097 -11.822 13.123 1.00 87.19 218 GLY A C 1
ATOM 1736 O O . GLY A 1 218 ? -19.145 -12.465 13.142 1.00 87.19 218 GLY A O 1
ATOM 1737 N N . GLN A 1 219 ? -18.073 -10.498 13.195 1.00 93.44 219 GLN A N 1
ATOM 1738 C CA . GLN A 1 219 ? -19.270 -9.664 13.203 1.00 93.44 219 GLN A CA 1
ATOM 1739 C C . GLN A 1 219 ? -19.572 -9.130 11.795 1.00 93.44 219 GLN A C 1
ATOM 1741 O O . GLN A 1 219 ? -18.640 -8.934 11.003 1.00 93.44 219 GLN A O 1
ATOM 1746 N N . PRO A 1 220 ? -20.845 -8.864 11.457 1.00 96.38 220 PRO A N 1
ATOM 1747 C CA . PRO A 1 220 ? -21.206 -8.186 10.218 1.00 96.38 220 PRO A CA 1
ATOM 1748 C C . PRO A 1 220 ? -20.459 -6.856 10.030 1.00 96.38 220 PRO A C 1
ATOM 1750 O O . PRO A 1 220 ? -20.211 -6.126 10.985 1.00 96.38 220 PRO A O 1
ATOM 1753 N N . PHE A 1 221 ? -20.110 -6.535 8.786 1.00 96.75 221 PHE A N 1
ATOM 1754 C CA . PHE A 1 221 ? -19.367 -5.332 8.425 1.00 96.75 221 PHE A CA 1
ATOM 1755 C C . PHE A 1 221 ? -19.960 -4.662 7.184 1.00 96.75 221 PHE A C 1
ATOM 1757 O O . PHE A 1 221 ? -20.235 -5.307 6.168 1.00 96.75 221 PHE A O 1
ATOM 1764 N N . VAL A 1 222 ? -20.107 -3.342 7.254 1.00 97.19 222 VAL A N 1
ATOM 1765 C CA . VAL A 1 222 ? -20.501 -2.479 6.140 1.00 97.19 222 VAL A CA 1
ATOM 1766 C C . VAL A 1 222 ? -19.715 -1.177 6.233 1.00 97.19 222 VAL A C 1
ATOM 1768 O O . VAL A 1 222 ? -19.428 -0.709 7.330 1.00 97.19 222 VAL A O 1
ATOM 1771 N N . LEU A 1 223 ? -19.352 -0.589 5.095 1.00 97.62 223 LEU A N 1
ATOM 1772 C CA . LEU A 1 223 ? -18.742 0.736 5.108 1.00 97.62 223 LEU A CA 1
ATOM 1773 C C . LEU A 1 223 ? -19.769 1.806 5.519 1.00 97.62 223 LEU A C 1
ATOM 1775 O O . LEU A 1 223 ? -20.928 1.727 5.095 1.00 97.62 223 LEU A O 1
ATOM 1779 N N . PRO A 1 224 ? -19.355 2.824 6.296 1.00 97.31 224 PRO A N 1
ATOM 1780 C CA . PRO A 1 224 ? -20.205 3.966 6.590 1.00 97.31 224 PRO A CA 1
ATOM 1781 C C . PRO A 1 224 ? -20.644 4.709 5.327 1.00 97.31 224 PRO A C 1
ATOM 1783 O O . PRO A 1 224 ? -19.915 4.777 4.334 1.00 97.31 224 PRO A O 1
ATOM 1786 N N . ALA A 1 225 ? -21.824 5.324 5.378 1.00 96.25 225 ALA A N 1
ATOM 1787 C CA . ALA A 1 225 ? -22.333 6.134 4.283 1.00 96.25 225 ALA A CA 1
ATOM 1788 C C . ALA A 1 225 ? -21.365 7.285 3.954 1.00 96.25 225 ALA A C 1
ATOM 1790 O O . ALA A 1 225 ? -20.889 7.999 4.838 1.00 96.25 225 ALA A O 1
ATOM 1791 N N . GLY A 1 226 ? -21.081 7.465 2.663 1.00 95.94 226 GLY A N 1
ATOM 1792 C CA . GLY A 1 226 ? -20.148 8.480 2.170 1.00 95.94 226 GLY A CA 1
ATOM 1793 C C . GLY A 1 226 ? -18.674 8.065 2.184 1.00 95.94 226 GLY A C 1
ATOM 1794 O O . GLY A 1 226 ? -17.850 8.838 1.703 1.00 95.94 226 GLY A O 1
ATOM 1795 N N . VAL A 1 227 ? -18.331 6.870 2.683 1.00 97.69 227 VAL A N 1
ATOM 1796 C CA . VAL A 1 227 ? -16.988 6.299 2.512 1.00 97.69 227 VAL A CA 1
ATOM 1797 C C . VAL A 1 227 ? -16.888 5.650 1.137 1.00 97.69 227 VAL A C 1
ATOM 1799 O O . VAL A 1 227 ? -17.660 4.754 0.800 1.00 97.69 227 VAL A O 1
ATOM 1802 N N . SER A 1 228 ? -15.924 6.099 0.341 1.00 95.88 228 SER A N 1
ATOM 1803 C CA . SER A 1 228 ? -15.647 5.543 -0.982 1.00 95.88 228 SER A CA 1
ATOM 1804 C C . SER A 1 228 ? -14.784 4.282 -0.891 1.00 95.88 228 SER A C 1
ATOM 1806 O O . SER A 1 228 ? -13.843 4.212 -0.100 1.00 95.88 228 SER A O 1
ATOM 1808 N N . SER A 1 229 ? -15.070 3.285 -1.729 1.00 95.75 229 SER A N 1
ATOM 1809 C CA . SER A 1 229 ? -14.171 2.154 -1.958 1.00 95.75 229 SER A CA 1
ATOM 1810 C C . SER A 1 229 ? -14.021 1.898 -3.449 1.00 95.75 229 SER A C 1
ATOM 1812 O O . SER A 1 229 ? -14.977 1.998 -4.208 1.00 95.75 229 SER A O 1
ATOM 1814 N N . ARG A 1 230 ? -12.802 1.565 -3.886 1.00 91.31 230 ARG A N 1
ATOM 1815 C CA . ARG A 1 230 ? -12.556 1.144 -5.274 1.00 91.31 230 ARG A CA 1
ATOM 1816 C C . ARG A 1 230 ? -13.012 -0.287 -5.544 1.00 91.31 230 ARG A C 1
ATOM 1818 O O . ARG A 1 230 ? -13.152 -0.649 -6.708 1.00 91.31 230 ARG A O 1
ATOM 1825 N N . ASN A 1 231 ? -13.188 -1.091 -4.498 1.00 89.56 231 ASN A N 1
ATOM 1826 C CA . ASN A 1 231 ? -13.642 -2.465 -4.617 1.00 89.56 231 ASN A CA 1
ATOM 1827 C C . ASN A 1 231 ? -14.959 -2.630 -3.859 1.00 89.56 231 ASN A C 1
ATOM 1829 O O . ASN A 1 231 ? -14.973 -2.560 -2.634 1.00 89.56 231 ASN A O 1
ATOM 1833 N N . GLU A 1 232 ? -16.045 -2.866 -4.589 1.00 89.75 232 GLU A N 1
ATOM 1834 C CA . GLU A 1 232 ? -17.374 -3.101 -4.011 1.00 89.75 232 GLU A CA 1
ATOM 1835 C C . GLU A 1 232 ? -17.503 -4.510 -3.402 1.00 89.75 232 GLU A C 1
ATOM 1837 O O . GLU A 1 232 ? -18.317 -4.739 -2.503 1.00 89.75 232 GLU A O 1
ATOM 1842 N N . ASP A 1 233 ? -16.641 -5.445 -3.808 1.00 94.25 233 ASP A N 1
ATOM 1843 C CA . ASP A 1 233 ? -16.659 -6.850 -3.387 1.00 94.25 233 ASP A CA 1
ATOM 1844 C C . ASP A 1 233 ? -15.778 -7.100 -2.148 1.00 94.25 233 ASP A C 1
ATOM 1846 O O . ASP A 1 233 ? -15.052 -8.095 -2.048 1.00 94.25 233 ASP A O 1
ATOM 1850 N N . TYR A 1 234 ? -15.812 -6.187 -1.174 1.00 96.25 234 TYR A N 1
ATOM 1851 C CA . TYR A 1 234 ? -15.155 -6.406 0.117 1.00 96.25 234 TYR A CA 1
ATOM 1852 C C . TYR A 1 234 ? -15.964 -7.370 1.011 1.00 96.25 234 TYR A C 1
ATOM 1854 O O . TYR A 1 234 ? -17.200 -7.404 0.934 1.00 96.25 234 TYR A O 1
ATOM 1862 N N . PRO A 1 235 ? -15.302 -8.150 1.894 1.00 97.06 235 PRO A N 1
ATOM 1863 C CA . PRO A 1 235 ? -15.997 -9.068 2.793 1.00 97.06 235 PRO A CA 1
ATOM 1864 C C . PRO A 1 235 ? -16.981 -8.348 3.724 1.00 97.06 235 PRO A C 1
ATOM 1866 O O . PRO A 1 235 ? -16.685 -7.295 4.284 1.00 97.06 235 PRO A O 1
ATOM 1869 N N . ARG A 1 236 ? -18.156 -8.950 3.928 1.00 96.38 236 ARG A N 1
ATOM 1870 C CA . ARG A 1 236 ? -19.255 -8.384 4.738 1.00 96.38 236 ARG A CA 1
ATOM 1871 C C . ARG A 1 236 ? -19.239 -8.834 6.199 1.00 96.38 236 ARG A C 1
ATOM 1873 O O . ARG A 1 236 ? -20.208 -8.632 6.922 1.00 96.38 236 ARG A O 1
ATOM 1880 N N . THR A 1 237 ? -18.139 -9.442 6.629 1.00 96.69 237 THR A N 1
ATOM 1881 C CA . THR A 1 237 ? -17.906 -9.906 7.999 1.00 96.69 237 THR A CA 1
ATOM 1882 C C . THR A 1 237 ? -16.458 -9.638 8.379 1.00 96.69 237 THR A C 1
ATOM 1884 O O . THR A 1 237 ? -15.568 -10.028 7.626 1.00 96.69 237 THR A O 1
ATOM 1887 N N . CYS A 1 238 ? -16.211 -9.023 9.532 1.00 96.94 238 CYS A N 1
ATOM 1888 C CA . CYS A 1 238 ? -14.870 -8.767 10.061 1.00 96.94 238 CYS A CA 1
ATOM 1889 C C . CYS A 1 238 ? -14.661 -9.473 11.408 1.00 96.94 238 CYS A C 1
ATOM 1891 O O . CYS A 1 238 ? -15.610 -9.699 12.154 1.00 96.94 238 CYS A O 1
ATOM 1893 N N . ARG A 1 239 ? -13.421 -9.847 11.726 1.00 96.81 239 ARG A N 1
ATOM 1894 C CA . ARG A 1 239 ? -13.064 -10.542 12.974 1.00 96.81 239 ARG A CA 1
ATOM 1895 C C . ARG A 1 239 ? -12.671 -9.562 14.069 1.00 96.81 239 ARG A C 1
ATOM 1897 O O . ARG A 1 239 ? -13.126 -9.681 15.201 1.00 96.81 239 ARG A O 1
ATOM 1904 N N . LEU A 1 240 ? -11.799 -8.615 13.732 1.00 97.12 240 LEU A N 1
ATOM 1905 C CA . LEU A 1 240 ? -11.190 -7.684 14.677 1.00 97.12 240 LEU A CA 1
ATOM 1906 C C . LEU A 1 240 ? -11.008 -6.322 14.015 1.00 97.12 240 LEU A C 1
ATOM 1908 O O . LEU A 1 240 ? -10.804 -6.238 12.805 1.00 97.12 240 LEU A O 1
ATOM 1912 N N . CYS A 1 241 ? -11.074 -5.264 14.814 1.00 98.31 241 CYS A N 1
ATOM 1913 C CA . CYS A 1 241 ? -10.790 -3.904 14.380 1.00 98.31 241 CYS A CA 1
ATOM 1914 C C . CYS A 1 241 ? -9.850 -3.241 15.379 1.00 98.31 241 CYS A C 1
ATOM 1916 O O . CYS A 1 241 ? -9.994 -3.432 16.586 1.00 98.31 241 CYS A O 1
ATOM 1918 N N . PHE A 1 242 ? -8.898 -2.466 14.878 1.00 98.69 242 PHE A N 1
ATOM 1919 C CA . PHE A 1 242 ? -7.898 -1.781 15.690 1.00 98.69 242 PHE A CA 1
ATOM 1920 C C . PHE A 1 242 ? -7.764 -0.333 15.239 1.00 98.69 242 PHE A C 1
ATOM 1922 O O . PHE A 1 242 ? -7.948 -0.017 14.060 1.00 98.69 242 PHE A O 1
ATOM 1929 N N . TYR A 1 243 ? -7.428 0.540 16.180 1.00 98.81 243 TYR A N 1
ATOM 1930 C CA . TYR A 1 243 ? -6.991 1.884 15.857 1.00 98.81 243 TYR A CA 1
ATOM 1931 C C . TYR A 1 243 ? -5.696 1.819 15.053 1.00 98.81 243 TYR A C 1
ATOM 1933 O O . TYR A 1 243 ? -4.783 1.041 15.341 1.00 98.81 243 TYR A O 1
ATOM 1941 N N . GLY A 1 244 ? -5.614 2.657 14.032 1.00 98.69 244 GLY A N 1
ATOM 1942 C CA . GLY A 1 244 ? -4.389 2.841 13.288 1.00 98.69 244 GLY A CA 1
ATOM 1943 C C . GLY A 1 244 ? -4.274 4.255 12.763 1.00 98.69 244 GLY A C 1
ATOM 1944 O O . GLY A 1 244 ? -5.203 5.059 12.833 1.00 98.69 244 GLY A O 1
ATOM 1945 N N . THR A 1 245 ? -3.109 4.558 12.216 1.00 98.81 245 THR A N 1
ATOM 1946 C CA . THR A 1 245 ? -2.851 5.830 11.555 1.00 98.81 245 THR A CA 1
ATOM 1947 C C . THR A 1 245 ? -2.232 5.593 10.190 1.00 98.81 245 THR A C 1
ATOM 1949 O O . THR A 1 245 ? -1.284 4.814 10.044 1.00 98.81 245 THR A O 1
ATOM 1952 N N . GLY A 1 246 ? -2.771 6.274 9.189 1.00 98.69 246 GLY A N 1
ATOM 1953 C CA . GLY A 1 246 ? -2.266 6.259 7.827 1.00 98.69 246 GLY A CA 1
ATOM 1954 C C . GLY A 1 246 ? -1.392 7.479 7.560 1.00 98.69 246 GLY A C 1
ATOM 1955 O O . GLY A 1 246 ? -1.705 8.570 8.029 1.00 98.69 246 GLY A O 1
ATOM 1956 N N . LEU A 1 247 ? -0.299 7.305 6.822 1.00 98.69 247 LEU A N 1
ATOM 1957 C CA . LEU A 1 247 ? 0.516 8.422 6.348 1.00 98.69 247 LEU A CA 1
ATOM 1958 C C . LEU A 1 247 ? -0.100 8.983 5.065 1.00 98.69 247 LEU A C 1
ATOM 1960 O O . LEU A 1 247 ? -0.312 8.234 4.108 1.00 98.69 247 LEU A O 1
ATOM 1964 N N . ILE A 1 248 ? -0.369 10.285 5.052 1.00 98.25 248 ILE A N 1
ATOM 1965 C CA . ILE A 1 248 ? -0.817 11.040 3.879 1.00 98.25 248 ILE A CA 1
ATOM 1966 C C . ILE A 1 248 ? 0.170 12.173 3.596 1.00 98.25 248 ILE A C 1
ATOM 1968 O O . ILE A 1 248 ? 0.898 12.601 4.486 1.00 98.25 248 ILE A O 1
ATOM 1972 N N . ALA A 1 249 ? 0.218 12.632 2.350 1.00 98.19 249 ALA A N 1
ATOM 1973 C CA . ALA A 1 249 ? 1.043 13.761 1.940 1.00 98.19 249 ALA A CA 1
ATOM 1974 C C . ALA A 1 249 ? 0.507 14.361 0.635 1.00 98.19 249 ALA A C 1
ATOM 1976 O O . ALA A 1 249 ? -0.199 13.699 -0.139 1.00 98.19 249 ALA A O 1
ATOM 1977 N N . GLY A 1 250 ? 0.880 15.609 0.368 1.00 97.19 250 GLY A N 1
ATOM 1978 C CA . GLY A 1 250 ? 0.693 16.231 -0.936 1.00 97.19 250 GLY A CA 1
ATOM 1979 C C . GLY A 1 250 ? 1.569 15.590 -2.015 1.00 97.19 250 GLY A C 1
ATOM 1980 O O . GLY A 1 250 ? 2.465 14.789 -1.738 1.00 97.19 250 GLY A O 1
ATOM 1981 N N . HIS A 1 251 ? 1.315 15.958 -3.272 1.00 95.75 251 HIS A N 1
ATOM 1982 C CA . HIS A 1 251 ? 2.108 15.481 -4.404 1.00 95.75 251 HIS A CA 1
ATOM 1983 C C . HIS A 1 251 ? 3.596 15.831 -4.220 1.00 95.75 251 HIS A C 1
ATOM 1985 O O . HIS A 1 251 ? 3.932 16.935 -3.783 1.00 95.75 251 HIS A O 1
ATOM 1991 N N . GLY A 1 252 ? 4.482 14.895 -4.565 1.00 96.62 252 GLY A N 1
ATOM 1992 C CA . GLY A 1 252 ? 5.923 15.012 -4.329 1.00 96.62 252 GLY A CA 1
ATOM 1993 C C . GLY A 1 252 ? 6.318 14.765 -2.872 1.00 96.62 252 GLY A C 1
ATOM 1994 O O . GLY A 1 252 ? 7.311 15.329 -2.426 1.00 96.62 252 GLY A O 1
ATOM 1995 N N . PHE A 1 253 ? 5.528 13.973 -2.139 1.00 97.88 253 PHE A N 1
ATOM 1996 C CA . PHE A 1 253 ? 5.703 13.681 -0.713 1.00 97.88 253 PHE A CA 1
ATOM 1997 C C . PHE A 1 253 ? 5.835 14.943 0.160 1.00 97.88 253 PHE A C 1
ATOM 1999 O O . PHE A 1 253 ? 6.675 15.043 1.051 1.00 97.88 253 PHE A O 1
ATOM 2006 N N . THR A 1 254 ? 5.000 15.946 -0.117 1.00 98.19 254 THR A N 1
ATOM 2007 C CA . THR A 1 254 ? 5.057 17.250 0.556 1.00 98.19 254 THR A CA 1
ATOM 2008 C C . THR A 1 254 ? 4.198 17.274 1.816 1.00 98.19 254 THR A C 1
ATOM 2010 O O . THR A 1 254 ? 3.059 16.807 1.806 1.00 98.19 254 THR A O 1
ATOM 2013 N N . SER A 1 255 ? 4.745 17.840 2.897 1.00 97.75 255 SER A N 1
ATOM 2014 C CA . SER A 1 255 ? 4.088 17.972 4.209 1.00 97.75 255 SER A CA 1
ATOM 2015 C C . SER A 1 255 ? 3.428 16.672 4.701 1.00 97.75 255 SER A C 1
ATOM 2017 O O . SER A 1 255 ? 2.216 16.651 4.911 1.00 97.75 255 SER A O 1
ATOM 2019 N N . PRO A 1 256 ? 4.191 15.570 4.845 1.00 98.06 256 PRO A N 1
ATOM 2020 C CA . PRO A 1 256 ? 3.623 14.298 5.258 1.00 98.06 256 PRO A CA 1
ATOM 2021 C C . PRO A 1 256 ? 3.097 14.355 6.694 1.00 98.06 256 PRO A C 1
ATOM 2023 O O . PRO A 1 256 ? 3.771 14.852 7.597 1.00 98.06 256 PRO A O 1
ATOM 2026 N N . GLU A 1 257 ? 1.916 13.788 6.918 1.00 98.19 257 GLU A N 1
ATOM 2027 C CA . GLU A 1 257 ? 1.275 13.739 8.229 1.00 98.19 257 GLU A CA 1
ATOM 2028 C C . GLU A 1 257 ? 0.506 12.435 8.452 1.00 98.19 257 GLU A C 1
ATOM 2030 O O . GLU A 1 257 ? 0.124 11.728 7.515 1.00 98.19 257 GLU A O 1
ATOM 2035 N N . ARG A 1 258 ? 0.294 12.089 9.726 1.00 98.31 258 ARG A N 1
ATOM 2036 C CA . ARG A 1 258 ? -0.454 10.891 10.111 1.00 98.31 258 ARG A CA 1
ATOM 2037 C C . ARG A 1 258 ? -1.902 11.247 10.405 1.00 98.31 258 ARG A C 1
ATOM 2039 O O . ARG A 1 258 ? -2.171 12.032 11.310 1.00 98.31 258 ARG A O 1
ATOM 2046 N N . THR A 1 259 ? -2.822 10.589 9.713 1.00 98.38 259 THR A N 1
ATOM 2047 C CA . THR A 1 259 ? -4.264 10.728 9.938 1.00 98.38 259 THR A CA 1
ATOM 2048 C C . THR A 1 259 ? -4.840 9.476 10.591 1.00 98.38 259 THR A C 1
ATOM 2050 O O . THR A 1 259 ? -4.354 8.366 10.345 1.00 98.38 259 THR A O 1
ATOM 2053 N N . PRO A 1 260 ? -5.849 9.618 11.467 1.00 98.56 260 PRO A N 1
ATOM 2054 C CA . PRO A 1 260 ? -6.457 8.490 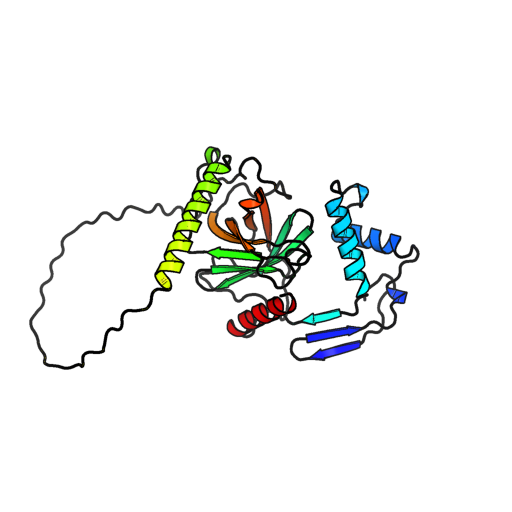12.150 1.00 98.56 260 PRO A CA 1
ATOM 2055 C C . PRO A 1 260 ? -7.280 7.626 11.190 1.00 98.56 260 PRO A C 1
ATOM 2057 O O . PRO A 1 260 ? -7.842 8.093 10.196 1.00 98.56 260 PRO A O 1
ATOM 2060 N N . GLY A 1 261 ? -7.391 6.349 11.529 1.00 98.50 261 GLY A N 1
ATOM 2061 C CA . GLY A 1 261 ? -8.182 5.394 10.778 1.00 98.50 261 GLY A CA 1
ATOM 2062 C C . GLY A 1 261 ? -8.459 4.116 11.553 1.00 98.50 261 GLY A C 1
ATOM 2063 O O . GLY A 1 261 ? -8.061 3.952 12.708 1.00 98.50 261 GLY A O 1
ATOM 2064 N N . VAL A 1 262 ? -9.162 3.203 10.889 1.00 98.69 262 VAL A N 1
ATOM 2065 C CA . VAL A 1 262 ? -9.521 1.896 11.448 1.00 98.69 262 VAL A CA 1
ATOM 2066 C C . VAL A 1 262 ? -8.936 0.805 10.582 1.00 98.69 262 VAL A C 1
ATOM 2068 O O . VAL A 1 262 ? -9.272 0.689 9.403 1.00 98.69 262 VAL A O 1
ATOM 2071 N N . PHE A 1 263 ? -8.093 -0.025 11.181 1.00 98.81 263 PHE A N 1
ATOM 2072 C CA . PHE A 1 263 ? -7.707 -1.297 10.597 1.00 98.81 263 PHE A CA 1
ATOM 2073 C C . PHE A 1 263 ? -8.820 -2.319 10.829 1.00 98.81 263 PHE A C 1
ATOM 2075 O O . PHE A 1 263 ? -9.285 -2.479 11.957 1.00 98.81 263 PHE A O 1
ATOM 2082 N N . VAL A 1 264 ? -9.224 -3.022 9.774 1.00 98.62 264 VAL A N 1
ATOM 2083 C CA . VAL A 1 264 ? -10.309 -4.011 9.784 1.00 98.62 264 VAL A CA 1
ATOM 2084 C C . VAL A 1 264 ? -9.759 -5.349 9.309 1.00 98.62 264 VAL A C 1
ATOM 2086 O O . VAL A 1 264 ? -9.391 -5.490 8.147 1.00 98.62 264 VAL A O 1
ATOM 2089 N N . LEU A 1 265 ? -9.720 -6.352 10.180 1.00 98.56 265 LEU A N 1
ATOM 2090 C CA . LEU A 1 265 ? -9.324 -7.708 9.813 1.00 98.56 265 LEU A CA 1
ATOM 2091 C C . LEU A 1 265 ? -10.541 -8.499 9.331 1.00 98.56 265 LEU A C 1
ATOM 2093 O O . LEU A 1 265 ? -11.482 -8.693 10.103 1.00 98.56 265 LEU A O 1
ATOM 2097 N N . PHE A 1 266 ? -10.519 -8.998 8.095 1.00 98.06 266 PHE A N 1
ATOM 2098 C CA . PHE A 1 266 ? -11.599 -9.838 7.567 1.00 98.06 266 PHE A CA 1
ATOM 2099 C C . PHE A 1 266 ? -11.313 -11.322 7.788 1.00 98.06 266 PHE A C 1
ATOM 2101 O O . PHE A 1 266 ? -12.125 -12.031 8.380 1.00 98.06 266 PHE A O 1
ATOM 2108 N N . ASP A 1 267 ? -10.142 -11.777 7.354 1.00 96.94 267 ASP A N 1
ATOM 2109 C CA . ASP A 1 267 ? -9.681 -13.160 7.457 1.00 96.94 267 ASP A CA 1
ATOM 2110 C C . ASP A 1 267 ? -8.142 -13.217 7.443 1.00 96.94 267 ASP A C 1
ATOM 2112 O O . ASP A 1 267 ? -7.483 -12.187 7.558 1.00 96.94 267 ASP A O 1
ATOM 2116 N N . GLU A 1 268 ? -7.566 -14.416 7.335 1.00 96.50 268 GLU A N 1
ATOM 2117 C CA . GLU A 1 268 ? -6.109 -14.631 7.360 1.00 96.50 268 GLU A CA 1
ATOM 2118 C C . GLU A 1 268 ? -5.355 -13.920 6.222 1.00 96.50 268 GLU A C 1
ATOM 2120 O O . GLU A 1 268 ? -4.167 -13.619 6.353 1.00 96.50 268 GLU A O 1
ATOM 2125 N N . ASP A 1 269 ? -6.035 -13.626 5.111 1.00 97.12 269 ASP A N 1
ATOM 2126 C CA . ASP A 1 269 ? -5.428 -13.139 3.872 1.00 97.12 269 ASP A CA 1
ATOM 2127 C C . ASP A 1 269 ? -5.976 -11.783 3.419 1.00 97.12 269 ASP A C 1
ATOM 2129 O O . ASP A 1 269 ? -5.503 -11.233 2.418 1.00 97.12 269 ASP A O 1
ATOM 2133 N N . ARG A 1 270 ? -6.969 -11.230 4.120 1.00 98.31 270 ARG A N 1
ATOM 2134 C CA . ARG A 1 270 ? -7.620 -9.971 3.762 1.00 98.31 270 ARG A CA 1
ATOM 2135 C C . ARG A 1 270 ? -7.839 -9.077 4.969 1.00 98.31 270 ARG A C 1
ATOM 2137 O O . ARG A 1 270 ? -8.411 -9.470 5.986 1.00 98.31 270 ARG A O 1
ATOM 2144 N N . PHE A 1 271 ? -7.470 -7.817 4.793 1.00 98.75 271 PHE A N 1
ATOM 2145 C CA . PHE A 1 271 ? -7.750 -6.748 5.740 1.00 98.75 271 PHE A CA 1
ATOM 2146 C C . PHE A 1 271 ? -8.081 -5.457 4.993 1.00 98.75 271 PHE A C 1
ATOM 2148 O O . PHE A 1 271 ? -7.887 -5.345 3.784 1.00 98.75 271 PHE A O 1
ATOM 2155 N N . GLY A 1 272 ? -8.597 -4.474 5.713 1.00 98.62 272 GLY A N 1
ATOM 2156 C CA . GLY A 1 272 ? -8.885 -3.147 5.208 1.00 98.62 272 GLY A CA 1
ATOM 2157 C C . GLY A 1 272 ? -8.330 -2.059 6.111 1.00 98.62 272 GLY A C 1
ATOM 2158 O O . GLY A 1 272 ? -8.041 -2.292 7.283 1.00 98.62 272 GLY A O 1
ATOM 2159 N N . PHE A 1 273 ? -8.211 -0.858 5.559 1.00 98.81 273 PHE A N 1
ATOM 2160 C CA . PHE A 1 273 ? -7.931 0.351 6.318 1.00 98.81 273 PHE A CA 1
ATOM 2161 C C . PHE A 1 273 ? -8.909 1.449 5.901 1.00 98.81 273 PHE A C 1
ATOM 2163 O O . PHE A 1 273 ? -8.983 1.809 4.723 1.00 98.81 273 PHE A O 1
ATOM 2170 N N . LEU A 1 274 ? -9.678 1.955 6.863 1.00 98.56 274 LEU A N 1
ATOM 2171 C CA . LEU A 1 274 ? -10.593 3.075 6.679 1.00 98.56 274 LEU A CA 1
ATOM 2172 C C . LEU A 1 274 ? -9.876 4.370 7.055 1.00 98.56 274 LEU A C 1
ATOM 2174 O O . LEU A 1 274 ? -9.552 4.587 8.221 1.00 98.56 274 LEU A O 1
ATOM 2178 N N . TRP A 1 275 ? -9.650 5.221 6.060 1.00 98.56 275 TRP A N 1
ATOM 2179 C CA . TRP A 1 275 ? -9.018 6.530 6.186 1.00 98.56 275 TRP A CA 1
ATOM 2180 C C . TRP A 1 275 ? -10.074 7.547 6.602 1.00 98.56 275 TRP A C 1
ATOM 2182 O O . TRP A 1 275 ? -10.934 7.909 5.791 1.00 98.56 275 TRP A O 1
ATOM 2192 N N . LEU A 1 276 ? -10.039 7.984 7.864 1.00 97.88 276 LEU A N 1
ATOM 2193 C CA . LEU A 1 276 ? -11.138 8.761 8.433 1.00 97.88 276 LEU A CA 1
ATOM 2194 C C . LEU A 1 276 ? -11.293 10.117 7.736 1.00 97.88 276 LEU A C 1
ATOM 2196 O O . LEU A 1 276 ? -12.374 10.448 7.256 1.00 97.88 276 LEU A O 1
ATOM 2200 N N . GLU A 1 277 ? -10.198 10.866 7.613 1.00 97.25 277 GLU A N 1
ATOM 2201 C CA . GLU A 1 277 ? -10.207 12.222 7.048 1.00 97.25 277 GLU A CA 1
ATOM 2202 C C . GLU A 1 277 ? -10.483 12.238 5.537 1.00 97.25 277 GLU A C 1
ATOM 2204 O O . GLU A 1 277 ? -11.083 13.178 5.021 1.00 97.25 277 GLU A O 1
ATOM 2209 N N . LEU A 1 278 ? -10.123 11.160 4.831 1.00 97.19 278 LEU A N 1
ATOM 2210 C CA . LEU A 1 278 ? -10.319 11.037 3.384 1.00 97.19 278 LEU A CA 1
ATOM 2211 C C . LEU A 1 278 ? -11.671 10.426 2.997 1.00 97.19 278 LEU A C 1
ATOM 2213 O O . LEU A 1 278 ? -11.980 10.363 1.808 1.00 97.19 278 LEU A O 1
ATOM 2217 N N . LYS A 1 279 ? -12.450 9.913 3.964 1.00 98.06 279 LYS A N 1
ATOM 2218 C CA . LYS A 1 279 ? -13.659 9.103 3.710 1.00 98.06 279 LYS A CA 1
ATOM 2219 C C . LYS A 1 279 ? -13.410 8.045 2.629 1.00 98.06 279 LYS A C 1
ATOM 2221 O O . LYS A 1 279 ? -14.156 7.909 1.657 1.00 98.06 279 LYS A O 1
ATOM 2226 N N . SER A 1 280 ? -12.320 7.307 2.795 1.00 98.00 280 SER A N 1
ATOM 2227 C CA . SER A 1 280 ? -11.835 6.337 1.815 1.00 98.00 280 SER A CA 1
ATOM 2228 C C . SER A 1 280 ? -11.534 5.006 2.487 1.00 98.00 280 SER A C 1
ATOM 2230 O O . SER A 1 280 ? -11.127 4.962 3.649 1.00 98.00 280 SER A O 1
ATOM 2232 N N . PHE A 1 281 ? -11.726 3.914 1.759 1.00 98.56 281 PHE A N 1
ATOM 2233 C CA . PHE A 1 281 ? -11.433 2.567 2.219 1.00 98.56 281 PHE A CA 1
ATOM 2234 C C . PHE A 1 281 ? -10.451 1.865 1.286 1.00 98.56 281 PHE A C 1
ATOM 2236 O O . PHE A 1 281 ? -10.741 1.634 0.107 1.00 98.56 281 PHE A O 1
ATOM 2243 N N . SER A 1 282 ? -9.309 1.473 1.849 1.00 98.69 282 SER A N 1
ATOM 2244 C CA . SER A 1 282 ? -8.332 0.621 1.181 1.00 98.69 282 SER A CA 1
ATOM 2245 C C . SER A 1 282 ? -8.557 -0.835 1.561 1.00 98.69 282 SER A C 1
ATOM 2247 O O . SER A 1 282 ? -8.511 -1.170 2.743 1.00 98.69 282 SER A O 1
ATOM 2249 N N . LEU A 1 283 ? -8.748 -1.706 0.570 1.00 98.75 283 LEU A N 1
ATOM 2250 C CA . LEU A 1 283 ? -8.809 -3.155 0.764 1.00 98.75 283 LEU A CA 1
ATOM 2251 C C . LEU A 1 283 ? -7.473 -3.789 0.379 1.00 98.75 283 LEU A C 1
ATOM 2253 O O . LEU A 1 283 ? -6.913 -3.453 -0.664 1.00 98.75 283 LEU A O 1
ATOM 2257 N N . TYR A 1 284 ? -7.012 -4.736 1.192 1.00 98.75 284 TYR A N 1
ATOM 2258 C CA . TYR A 1 284 ? -5.757 -5.454 1.019 1.00 98.75 284 TYR A CA 1
ATOM 2259 C C . TYR A 1 284 ? -6.002 -6.957 0.936 1.00 98.75 284 TYR A C 1
ATOM 2261 O O . TYR A 1 284 ? -6.752 -7.521 1.732 1.00 98.75 284 TYR A O 1
ATOM 2269 N N . SER A 1 285 ? -5.347 -7.617 -0.019 1.00 98.56 285 SER A N 1
ATOM 2270 C CA . SER A 1 285 ? -5.397 -9.072 -0.188 1.00 98.56 285 SER A CA 1
ATOM 2271 C C . SER A 1 285 ? -4.000 -9.650 -0.389 1.00 98.56 285 SER A C 1
ATOM 2273 O O . SER A 1 285 ? -3.199 -9.102 -1.151 1.00 98.56 285 SER A O 1
ATOM 2275 N N . ARG A 1 286 ? -3.707 -10.754 0.301 1.00 98.69 286 ARG A N 1
ATOM 2276 C CA . ARG A 1 286 ? -2.393 -11.397 0.322 1.00 98.69 286 ARG A CA 1
ATOM 2277 C C . ARG A 1 286 ? -1.909 -11.770 -1.080 1.00 98.69 286 ARG A C 1
ATOM 2279 O O . ARG A 1 286 ? -2.651 -12.274 -1.927 1.00 98.69 286 ARG A O 1
ATOM 2286 N N . VAL A 1 287 ? -0.621 -11.550 -1.315 1.00 98.56 287 VAL A N 1
ATOM 2287 C CA . VAL A 1 287 ? 0.099 -12.105 -2.460 1.00 98.56 287 VAL A CA 1
ATOM 2288 C C . VAL A 1 287 ? 0.317 -13.599 -2.220 1.00 98.56 287 VAL A C 1
ATOM 2290 O O . VAL A 1 287 ? 1.030 -13.984 -1.301 1.00 98.56 287 VAL A O 1
ATOM 2293 N N . GLN A 1 288 ? -0.291 -14.434 -3.063 1.00 98.06 288 GLN A N 1
ATOM 2294 C CA . GLN A 1 288 ? -0.245 -15.901 -2.944 1.00 98.06 288 GLN A CA 1
ATOM 2295 C C . GLN A 1 288 ? 1.035 -16.523 -3.533 1.00 98.06 288 GLN A C 1
ATOM 2297 O O . GLN A 1 288 ? 1.282 -17.718 -3.386 1.00 98.06 288 GLN A O 1
ATOM 2302 N N . ALA A 1 289 ? 1.855 -15.723 -4.220 1.00 97.88 289 ALA A N 1
ATOM 2303 C CA . ALA A 1 289 ? 3.132 -16.180 -4.750 1.00 97.88 289 ALA A CA 1
ATOM 2304 C C . ALA A 1 289 ? 4.106 -16.522 -3.612 1.00 97.88 289 ALA A C 1
ATOM 2306 O O . ALA A 1 289 ? 4.175 -15.826 -2.599 1.00 97.88 289 ALA A O 1
ATOM 2307 N N . THR A 1 290 ? 4.889 -17.582 -3.807 1.00 96.88 290 THR A N 1
ATOM 2308 C CA . THR A 1 290 ? 5.985 -17.950 -2.905 1.00 96.88 290 THR A CA 1
ATOM 2309 C C . THR A 1 290 ? 7.293 -17.384 -3.444 1.00 96.88 290 THR A C 1
ATOM 2311 O O . THR A 1 290 ? 7.608 -17.566 -4.620 1.00 96.88 290 THR A O 1
ATOM 2314 N N . PHE A 1 291 ? 8.059 -16.713 -2.585 1.00 97.69 291 PHE A N 1
ATOM 2315 C CA . PHE A 1 291 ? 9.329 -16.084 -2.947 1.00 97.69 291 PHE A CA 1
ATOM 2316 C C . PHE A 1 291 ? 10.506 -16.902 -2.417 1.00 97.69 291 PHE A C 1
ATOM 2318 O O . PHE A 1 291 ? 10.470 -17.398 -1.294 1.00 97.69 291 PHE A O 1
ATOM 2325 N N . GLN A 1 292 ? 11.552 -17.042 -3.229 1.00 98.12 292 GLN A N 1
ATOM 2326 C CA . GLN A 1 292 ? 12.781 -17.744 -2.856 1.00 98.12 292 GLN A CA 1
ATOM 2327 C C . GLN A 1 292 ? 13.830 -16.746 -2.359 1.00 98.12 292 GLN A C 1
ATOM 2329 O O . GLN A 1 292 ? 13.867 -15.608 -2.824 1.00 98.12 292 GLN A O 1
ATOM 2334 N N . ASN A 1 293 ? 14.692 -17.183 -1.433 1.00 97.44 293 ASN A N 1
ATOM 2335 C CA . ASN A 1 293 ? 15.825 -16.399 -0.918 1.00 97.44 293 ASN A CA 1
ATOM 2336 C C . ASN A 1 293 ? 15.429 -15.019 -0.356 1.00 97.44 293 ASN A C 1
ATOM 2338 O O . ASN A 1 293 ? 16.198 -14.063 -0.463 1.00 97.44 293 ASN A O 1
ATOM 2342 N N . ALA A 1 294 ? 14.224 -14.919 0.208 1.00 98.00 294 ALA A N 1
ATOM 2343 C CA . ALA A 1 294 ? 13.622 -13.648 0.592 1.00 98.00 294 ALA A CA 1
ATOM 2344 C C . ALA A 1 294 ? 13.632 -13.392 2.106 1.00 98.00 294 ALA A C 1
ATOM 2346 O O . ALA A 1 294 ? 13.390 -12.264 2.521 1.00 98.00 294 ALA A O 1
ATOM 2347 N N . ASP A 1 295 ? 13.906 -14.401 2.931 1.00 98.06 295 ASP A N 1
ATOM 2348 C CA . ASP A 1 295 ? 13.859 -14.260 4.387 1.00 98.06 295 ASP A CA 1
ATOM 2349 C C . ASP A 1 295 ? 14.982 -13.359 4.916 1.00 98.06 295 ASP A C 1
ATOM 2351 O O . ASP A 1 295 ? 16.117 -13.380 4.427 1.00 98.06 295 ASP A O 1
ATOM 2355 N N . ALA A 1 296 ? 14.663 -12.569 5.941 1.00 97.69 296 ALA A N 1
ATOM 2356 C CA . ALA A 1 296 ? 15.654 -11.763 6.636 1.00 97.69 296 ALA A CA 1
ATOM 2357 C C . ALA A 1 296 ? 16.621 -12.658 7.440 1.00 97.69 296 ALA A C 1
ATOM 2359 O O . ALA A 1 296 ? 16.169 -13.575 8.126 1.00 97.69 296 ALA A O 1
ATOM 2360 N N . PRO A 1 297 ? 17.938 -12.369 7.448 1.00 97.38 297 PRO A N 1
ATOM 2361 C CA . PRO A 1 297 ? 18.904 -13.116 8.258 1.00 97.38 297 PRO A CA 1
ATOM 2362 C C . PRO A 1 297 ? 18.648 -13.026 9.769 1.00 97.38 297 PRO A C 1
ATOM 2364 O O . PRO A 1 297 ? 19.016 -13.926 10.519 1.00 97.38 297 PRO A O 1
ATOM 2367 N N . SER A 1 298 ? 18.053 -11.921 10.2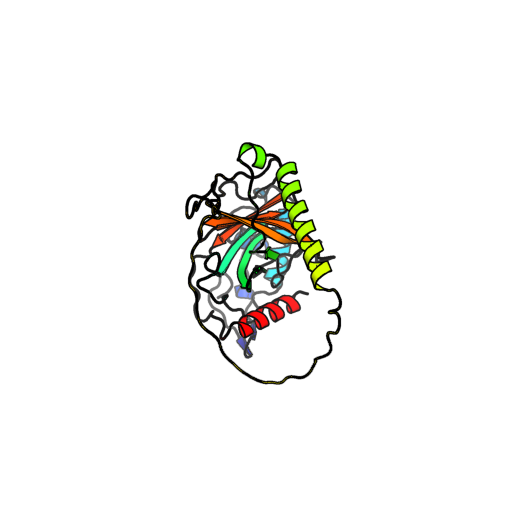21 1.00 97.62 298 SER A N 1
ATOM 2368 C CA . SER A 1 298 ? 17.622 -11.694 11.599 1.00 97.62 298 SER A CA 1
ATOM 2369 C C . SER A 1 298 ? 16.526 -10.620 11.642 1.00 97.62 298 SER A C 1
ATOM 2371 O O . SER A 1 298 ? 16.419 -9.827 10.698 1.00 97.62 298 SER A O 1
ATOM 2373 N N . PRO A 1 299 ? 15.745 -10.522 12.736 1.00 96.56 299 PRO A N 1
ATOM 2374 C CA . PRO A 1 299 ? 14.799 -9.421 12.926 1.00 96.56 299 PRO A CA 1
ATOM 2375 C C . PRO A 1 299 ? 15.466 -8.039 12.831 1.00 96.56 299 PRO A C 1
ATOM 2377 O O . PRO A 1 299 ? 14.942 -7.137 12.191 1.00 96.56 299 PRO A O 1
ATOM 2380 N N . GLN A 1 300 ? 16.686 -7.889 13.358 1.00 97.69 300 GLN A N 1
ATOM 2381 C CA . GLN A 1 300 ? 17.421 -6.621 13.293 1.00 97.69 300 GLN A CA 1
ATOM 2382 C C . GLN A 1 300 ? 17.823 -6.255 11.857 1.00 97.69 300 GLN A C 1
ATOM 2384 O O . GLN A 1 300 ? 17.783 -5.082 11.492 1.00 97.69 300 GLN A O 1
ATOM 2389 N N . ALA A 1 301 ? 18.185 -7.244 11.031 1.00 98.00 301 ALA A N 1
ATOM 2390 C CA . ALA A 1 301 ? 18.483 -7.021 9.617 1.00 98.00 301 ALA A CA 1
ATOM 2391 C C . ALA A 1 301 ? 17.227 -6.614 8.825 1.00 98.00 301 ALA A C 1
ATOM 2393 O O . ALA A 1 301 ? 17.320 -5.834 7.876 1.00 98.00 301 ALA A O 1
ATOM 2394 N N . PHE A 1 302 ? 16.050 -7.113 9.221 1.00 98.56 302 PHE A N 1
ATOM 2395 C CA . PHE A 1 302 ? 14.771 -6.667 8.670 1.00 98.56 302 PHE A CA 1
ATOM 2396 C C . PHE A 1 302 ? 14.489 -5.199 9.026 1.00 98.56 302 PHE A C 1
ATOM 2398 O O . PHE A 1 302 ? 14.185 -4.404 8.136 1.00 98.56 302 PHE A O 1
ATOM 2405 N N . ASP A 1 303 ? 14.673 -4.812 10.289 1.00 98.19 303 ASP A N 1
ATOM 2406 C CA . ASP A 1 303 ? 14.482 -3.426 10.737 1.00 98.19 303 ASP A CA 1
ATOM 2407 C C . ASP A 1 303 ? 15.466 -2.455 10.075 1.00 98.19 303 ASP A C 1
ATOM 2409 O O . ASP A 1 303 ? 15.106 -1.337 9.697 1.00 98.19 303 ASP A O 1
ATOM 2413 N N . GLU A 1 304 ? 16.719 -2.875 9.895 1.00 98.19 304 GLU A N 1
ATOM 2414 C CA . GLU A 1 304 ? 17.717 -2.107 9.155 1.00 98.19 304 GLU A CA 1
ATOM 2415 C C . GLU A 1 304 ? 17.308 -1.914 7.691 1.00 98.19 304 GLU A C 1
ATOM 2417 O O . GLU A 1 304 ? 17.349 -0.791 7.186 1.00 98.19 304 GLU A O 1
ATOM 2422 N N . MET A 1 305 ? 16.842 -2.976 7.030 1.00 98.38 305 MET A N 1
ATOM 2423 C CA . MET A 1 305 ? 16.329 -2.899 5.663 1.00 98.38 305 MET A CA 1
ATOM 2424 C C . MET A 1 305 ? 15.150 -1.923 5.556 1.00 98.38 305 MET A C 1
ATOM 2426 O O . MET A 1 305 ? 15.161 -1.077 4.662 1.00 98.38 305 MET A O 1
ATOM 2430 N N . LEU A 1 306 ? 14.195 -1.964 6.495 1.00 98.50 306 LEU A N 1
ATOM 2431 C CA . LEU A 1 306 ? 13.077 -1.017 6.545 1.00 98.50 306 LEU A CA 1
ATOM 2432 C C . LEU A 1 306 ? 13.550 0.440 6.652 1.00 98.50 306 LEU A C 1
ATOM 2434 O O . LEU A 1 306 ? 13.033 1.302 5.942 1.00 98.50 306 LEU A O 1
ATOM 2438 N N . ARG A 1 307 ? 14.544 0.724 7.504 1.00 98.31 307 ARG A N 1
ATOM 2439 C CA . ARG A 1 307 ? 15.127 2.072 7.621 1.00 98.31 307 ARG A CA 1
ATOM 2440 C C . ARG A 1 307 ? 15.809 2.515 6.328 1.00 98.31 307 ARG A C 1
ATOM 2442 O O . ARG A 1 307 ? 15.642 3.661 5.924 1.00 98.31 307 ARG A O 1
ATOM 2449 N N . ASN A 1 308 ? 16.536 1.613 5.671 1.00 97.62 308 ASN A N 1
ATOM 2450 C CA . ASN A 1 308 ? 17.281 1.913 4.447 1.00 97.62 308 ASN A CA 1
ATOM 2451 C C . ASN A 1 308 ? 16.367 2.211 3.250 1.00 97.62 308 ASN A C 1
ATOM 2453 O O . ASN A 1 308 ? 16.658 3.112 2.467 1.00 97.62 308 ASN A O 1
ATOM 2457 N N . ILE A 1 309 ? 15.265 1.470 3.084 1.00 97.94 309 ILE A N 1
ATOM 2458 C CA . ILE A 1 309 ? 14.312 1.758 1.999 1.00 97.94 309 ILE A CA 1
ATOM 2459 C C . ILE A 1 309 ? 13.493 3.017 2.275 1.00 97.94 309 ILE A C 1
ATOM 2461 O O . ILE A 1 309 ? 13.131 3.711 1.331 1.00 97.94 309 ILE A O 1
ATOM 2465 N N . GLN A 1 310 ? 13.228 3.325 3.547 1.00 97.81 310 GLN A N 1
ATOM 2466 C CA . GLN A 1 310 ? 12.530 4.544 3.930 1.00 97.81 310 GLN A CA 1
ATOM 2467 C C . GLN A 1 310 ? 13.404 5.780 3.688 1.00 97.81 310 GLN A C 1
ATOM 2469 O O . GLN A 1 310 ? 12.929 6.737 3.091 1.00 97.81 310 GLN A O 1
ATOM 2474 N N . SER A 1 311 ? 14.681 5.748 4.084 1.00 96.88 311 SER A N 1
ATOM 2475 C CA . SER A 1 311 ? 15.600 6.883 3.910 1.00 96.88 311 SER A CA 1
ATOM 2476 C C . SER A 1 311 ? 15.944 7.184 2.450 1.00 96.88 311 SER A C 1
ATOM 2478 O O . SER A 1 311 ? 16.294 8.314 2.127 1.00 96.88 311 SER A O 1
ATOM 2480 N N . LEU A 1 312 ? 15.828 6.197 1.555 1.00 95.06 312 LEU A N 1
ATOM 2481 C CA . LEU A 1 312 ? 16.034 6.385 0.116 1.00 95.06 312 LEU A CA 1
ATOM 2482 C C . LEU A 1 312 ? 15.004 7.336 -0.513 1.00 95.06 312 LEU A C 1
ATOM 2484 O O . LEU A 1 312 ? 15.282 7.931 -1.553 1.00 95.06 312 LEU A O 1
ATOM 2488 N N . THR A 1 313 ? 13.816 7.422 0.080 1.00 91.56 313 THR A N 1
ATOM 2489 C CA . THR A 1 313 ? 12.662 8.157 -0.452 1.00 91.56 313 THR A CA 1
ATOM 2490 C C . THR A 1 313 ? 12.120 9.199 0.527 1.00 91.56 313 THR A C 1
ATOM 2492 O O . THR A 1 313 ? 10.987 9.650 0.361 1.00 91.56 313 THR A O 1
ATOM 2495 N N . SER A 1 314 ? 12.912 9.534 1.553 1.00 85.31 314 SER A N 1
ATOM 2496 C CA . SER A 1 314 ? 12.653 10.616 2.510 1.00 85.31 314 SER A CA 1
ATOM 2497 C C . SER A 1 314 ? 12.970 11.995 1.949 1.00 85.31 314 SER A C 1
ATOM 2499 O O . SER A 1 314 ? 13.815 12.093 1.031 1.00 85.31 314 SER A O 1
#

Secondary structure (DSSP, 8-state):
--SSS----EEEEE-SSEEEEEES-GGGG--TTHHHHHHHHHHHHHHSS-STT---HHHHHHHHHHHHHHHHSTT--EEE---BPP--TTSSS--EEEEEE-TTS-EEEEEEEEETTEEEEEESS--SSS-TTSEEEEEEEEEE--PPPHHHHT-HHHHHHHHHHHHHHHHHHHHHHTSPPP----PPP--------------------------S-PEE--PPTT-EES-S---SEESEEEEEEEEEEETTTEEEEEEEEEEEE-SSSEEEEEETTTTEEEEEEE-----SS-B-SSHHHHHHHHHHHHHTT-

Radius of gyration: 25.77 Å; chains: 1; bounding box: 55×40×97 Å